Protein AF-0000000079481867 (afdb_homodimer)

InterPro domains:
  IPR019534 Protein of unknown function DUF2452 [PF10504] (3-132)
  IPR019534 Protein of unknown function DUF2452 [PTHR14553] (3-134)

Organism: Varroa destructor (NCBI:txid109461)

Foldseek 3Di:
DPPVVVVVVVVVVVVVVVVVVVVVCVVVVVVVVVVVLVVVLVVLVVVQVVVLVVVVPADEDDDDDAPAKWWWKAAPVRGIYIDSDDPVRCPPVDHRIDTDFMWGQHPVRGTHTPVCVVVVVVVVVVVVVLVVLCVVCVVVVVVPSPPPPPDPPCCCPVVVVVCVRRVPPVPPDDPVPPD/DPPVVVVVVVVVVVVVVVVVVVVVCVVVVVVVVVVVLVVVLVVLVVVQVVVLVVVVPADEDDDDDAPAKWWWKAAPVRGIYIDSDDPVRCPPVDHRIDTDFMWGQHPVRGTHTPVCVVVVVVVVVVVVVLVVLCVVCVVVVVVPSPPPPPDPPCCCPVVVVVCVRRVPPPPPPPPPPDD

pLDDT: mean 80.11, std 25.22, range [22.09, 98.62]

Structure (mmCIF, N/CA/C/O backbone):
data_AF-0000000079481867-model_v1
#
loop_
_entity.id
_entity.type
_entity.pdbx_description
1 polymer 'DUF2452 domain-containing protein'
#
loop_
_atom_site.group_PDB
_atom_site.id
_atom_site.type_symbol
_atom_site.label_atom_id
_atom_site.label_alt_id
_atom_site.label_comp_id
_atom_site.label_asym_id
_atom_site.label_entity_id
_atom_site.label_seq_id
_atom_site.pdbx_PDB_ins_code
_atom_site.Cartn_x
_atom_site.Cartn_y
_atom_site.Cartn_z
_atom_site.occupancy
_atom_site.B_iso_or_equiv
_atom_site.auth_seq_id
_atom_site.auth_comp_id
_atom_site.auth_asym_id
_atom_site.auth_atom_id
_atom_site.pdbx_PDB_model_num
ATOM 1 N N . MET A 1 1 ? 9.484 39.812 29.516 1 62.5 1 MET A N 1
ATOM 2 C CA . MET A 1 1 ? 8.633 38.688 29.953 1 62.5 1 MET A CA 1
ATOM 3 C C . MET A 1 1 ? 9.172 38.062 31.234 1 62.5 1 MET A C 1
ATOM 5 O O . MET A 1 1 ? 10.383 37.906 31.391 1 62.5 1 MET A O 1
ATOM 9 N N . PRO A 1 2 ? 8.297 37.938 32.344 1 73.81 2 PRO A N 1
ATOM 10 C CA . PRO A 1 2 ? 8.797 37.281 33.562 1 73.81 2 PRO A CA 1
ATOM 11 C C . PRO A 1 2 ? 9.414 35.906 33.281 1 73.81 2 PRO A C 1
ATOM 13 O O . PRO A 1 2 ? 9.086 35.281 32.281 1 73.81 2 PRO A O 1
ATOM 16 N N . ARG A 1 3 ? 10.5 35.625 34 1 75.19 3 ARG A N 1
ATOM 17 C CA . ARG A 1 3 ? 11.211 34.375 33.938 1 75.19 3 ARG A CA 1
ATOM 18 C C . ARG A 1 3 ? 10.234 33.188 33.844 1 75.19 3 ARG A C 1
ATOM 20 O O . ARG A 1 3 ? 10.461 32.25 33.094 1 75.19 3 ARG A O 1
ATOM 27 N N . GLU A 1 4 ? 9.188 33.281 34.594 1 76.06 4 GLU A N 1
ATOM 28 C CA . GLU A 1 4 ? 8.188 32.219 34.656 1 76.06 4 GLU A CA 1
ATOM 29 C C . GLU A 1 4 ? 7.523 32.031 33.281 1 76.06 4 GLU A C 1
ATOM 31 O O . GLU A 1 4 ? 7.203 30.906 32.906 1 76.06 4 GLU A O 1
ATOM 36 N N . ASP A 1 5 ? 7.488 33.094 32.562 1 82 5 ASP A N 1
ATOM 37 C CA . ASP A 1 5 ? 6.84 33.031 31.266 1 82 5 ASP A CA 1
ATOM 38 C C . ASP A 1 5 ? 7.723 32.344 30.234 1 82 5 ASP A C 1
ATOM 40 O O . ASP A 1 5 ? 7.234 31.594 29.391 1 82 5 ASP A O 1
ATOM 44 N N . VAL A 1 6 ? 9.07 32.562 30.469 1 83.06 6 VAL A N 1
ATOM 45 C CA . VAL A 1 6 ? 10.016 31.953 29.531 1 83.06 6 VAL A CA 1
ATOM 46 C C . VAL A 1 6 ? 10.016 30.438 29.703 1 83.06 6 VAL A C 1
ATOM 48 O O . VAL A 1 6 ? 10.039 29.703 28.703 1 83.06 6 VAL A O 1
ATOM 51 N N . VAL A 1 7 ? 9.984 30 30.906 1 88.69 7 VAL A N 1
ATOM 52 C CA . VAL A 1 7 ? 9.977 28.578 31.203 1 88.69 7 VAL A CA 1
ATOM 53 C C . VAL A 1 7 ? 8.695 27.953 30.656 1 88.69 7 VAL A C 1
ATOM 55 O O . VAL A 1 7 ? 8.727 26.859 30.062 1 88.69 7 VAL A O 1
ATOM 58 N N . ALA A 1 8 ? 7.605 28.609 30.859 1 89.25 8 ALA A N 1
ATOM 59 C CA . ALA A 1 8 ? 6.32 28.109 30.391 1 89.25 8 ALA A CA 1
ATOM 60 C C . ALA A 1 8 ? 6.301 27.984 28.859 1 89.25 8 ALA A C 1
ATOM 62 O O . ALA A 1 8 ? 5.785 27.016 28.328 1 89.25 8 ALA A O 1
ATOM 63 N N . LEU A 1 9 ? 6.852 28.969 28.203 1 90.25 9 LEU A N 1
ATOM 64 C CA . LEU A 1 9 ? 6.906 28.938 26.75 1 90.25 9 LEU A CA 1
ATOM 65 C C . LEU A 1 9 ? 7.824 27.828 26.25 1 90.25 9 LEU A C 1
ATOM 67 O O . LEU A 1 9 ? 7.508 27.141 25.281 1 90.25 9 LEU A O 1
ATOM 71 N N . ALA A 1 10 ? 8.938 27.656 26.969 1 91.5 10 ALA A N 1
ATOM 72 C CA . ALA A 1 10 ? 9.859 26.578 26.625 1 91.5 10 ALA A CA 1
ATOM 73 C C . ALA A 1 10 ? 9.195 25.219 26.797 1 91.5 10 ALA A C 1
ATOM 75 O O . ALA A 1 10 ? 9.391 24.312 25.984 1 91.5 10 ALA A O 1
ATOM 76 N N . GLN A 1 11 ? 8.445 25.016 27.844 1 93.19 11 GLN A N 1
ATOM 77 C CA . GLN A 1 11 ? 7.73 23.766 28.078 1 93.19 11 GLN A CA 1
ATOM 78 C C . GLN A 1 11 ? 6.68 23.516 27 1 93.19 11 GLN A C 1
ATOM 80 O O . GLN A 1 11 ? 6.516 22.375 26.547 1 93.19 11 GLN A O 1
ATOM 85 N N . GLN A 1 12 ? 5.984 24.547 26.609 1 93.75 12 GLN A N 1
ATOM 86 C CA . GLN A 1 12 ? 4.992 24.406 25.547 1 93.75 12 GLN A CA 1
ATOM 87 C C . GLN A 1 12 ? 5.641 23.969 24.25 1 93.75 12 GLN A C 1
ATOM 89 O O . GLN A 1 12 ? 5.102 23.109 23.531 1 93.75 12 GLN A O 1
ATOM 94 N N . LEU A 1 13 ? 6.73 24.578 23.984 1 94.19 13 LEU A N 1
ATOM 95 C CA . LEU A 1 13 ? 7.457 24.203 22.781 1 94.19 13 LEU A CA 1
ATOM 96 C C . LEU A 1 13 ? 7.875 22.734 22.812 1 94.19 13 LEU A C 1
ATOM 98 O O . LEU A 1 13 ? 7.75 22.031 21.812 1 94.19 13 LEU A O 1
ATOM 102 N N . HIS A 1 14 ? 8.398 22.344 23.953 1 95.06 14 HIS A N 1
ATOM 103 C CA . HIS A 1 14 ? 8.828 20.969 24.109 1 95.06 14 HIS A CA 1
ATOM 104 C C . HIS A 1 14 ? 7.652 20 23.922 1 95.06 14 HIS A C 1
ATOM 106 O O . HIS A 1 14 ? 7.781 19 23.234 1 95.06 14 HIS A O 1
ATOM 112 N N . GLU A 1 15 ? 6.578 20.297 24.516 1 96.38 15 GLU A N 1
ATOM 113 C CA . GLU A 1 15 ? 5.379 19.469 24.391 1 96.38 15 GLU A CA 1
ATOM 114 C C . GLU A 1 15 ? 4.891 19.438 22.953 1 96.38 15 GLU A C 1
ATOM 116 O O . GLU A 1 15 ? 4.527 18.375 22.438 1 96.38 15 GLU A O 1
ATOM 121 N N . ALA A 1 16 ? 4.938 20.562 22.328 1 97.25 16 ALA A N 1
ATOM 122 C CA . ALA A 1 16 ? 4.512 20.656 20.938 1 97.25 16 ALA A CA 1
ATOM 123 C C . ALA A 1 16 ? 5.391 19.766 20.047 1 97.25 16 ALA A C 1
ATOM 125 O O . ALA A 1 16 ? 4.883 19.047 19.188 1 97.25 16 ALA A O 1
ATOM 126 N N . ASN A 1 17 ? 6.672 19.797 20.328 1 96 17 ASN A N 1
ATOM 127 C CA . ASN A 1 17 ? 7.598 18.969 19.547 1 96 17 ASN A CA 1
ATOM 128 C C . ASN A 1 17 ? 7.328 17.484 19.75 1 96 17 ASN A C 1
ATOM 130 O O . ASN A 1 17 ? 7.398 16.703 18.797 1 96 17 ASN A O 1
ATOM 134 N N . ASN A 1 18 ? 7.039 17.125 20.938 1 97.75 18 ASN A N 1
ATOM 135 C CA . ASN A 1 18 ? 6.691 15.734 21.219 1 97.75 18 ASN A CA 1
ATOM 136 C C . ASN A 1 18 ? 5.43 15.312 20.469 1 97.75 18 ASN A C 1
ATOM 138 O O . ASN A 1 18 ? 5.371 14.219 19.906 1 97.75 18 ASN A O 1
ATOM 142 N N . PHE A 1 19 ? 4.445 16.172 20.469 1 97.94 19 PHE A N 1
ATOM 143 C CA . PHE A 1 19 ? 3.203 15.883 19.75 1 97.94 19 PHE A CA 1
ATOM 144 C C . PHE A 1 19 ? 3.461 15.734 18.25 1 97.94 19 PHE A C 1
ATOM 146 O O . PHE A 1 19 ? 2.951 14.805 17.625 1 97.94 19 PHE A O 1
ATOM 153 N N . VAL A 1 20 ? 4.277 16.641 17.688 1 97.94 20 VAL A N 1
ATOM 154 C CA . VAL A 1 20 ? 4.559 16.609 16.25 1 97.94 20 VAL A CA 1
ATOM 155 C C . VAL A 1 20 ? 5.25 15.305 15.898 1 97.94 20 VAL A C 1
ATOM 157 O O . VAL A 1 20 ? 4.883 14.648 14.914 1 97.94 20 VAL A O 1
ATOM 160 N N . GLN A 1 21 ? 6.18 14.867 16.672 1 97.44 21 GLN A N 1
ATOM 161 C CA . GLN A 1 21 ? 6.902 13.625 16.422 1 97.44 21 GLN A CA 1
ATOM 162 C C . GLN A 1 21 ? 5.977 12.422 16.562 1 97.44 21 GLN A C 1
ATOM 164 O O . GLN A 1 21 ? 6 11.516 15.711 1 97.44 21 GLN A O 1
ATOM 169 N N . ALA A 1 22 ? 5.25 12.438 17.609 1 97.88 22 ALA A N 1
ATOM 170 C CA . ALA A 1 22 ? 4.316 11.336 17.828 1 97.88 22 ALA A CA 1
ATOM 171 C C . ALA A 1 22 ? 3.301 11.234 16.703 1 97.88 22 ALA A C 1
ATOM 173 O O . ALA A 1 22 ? 2.99 10.141 16.234 1 97.88 22 ALA A O 1
ATOM 174 N N . ASN A 1 23 ? 2.797 12.359 16.281 1 97.06 23 ASN A N 1
ATOM 175 C CA . ASN A 1 23 ? 1.854 12.398 15.172 1 97.06 23 ASN A CA 1
ATOM 176 C C . ASN A 1 23 ? 2.445 11.773 13.914 1 97.06 23 ASN A C 1
ATOM 178 O O . ASN A 1 23 ? 1.797 10.961 13.258 1 97.06 23 ASN A O 1
ATOM 182 N N . ALA A 1 24 ? 3.66 12.195 13.594 1 97.88 24 ALA A N 1
ATOM 183 C CA . ALA A 1 24 ? 4.328 11.672 12.406 1 97.88 24 ALA A CA 1
ATOM 184 C C . ALA A 1 24 ? 4.516 10.164 12.508 1 97.88 24 ALA A C 1
ATOM 186 O O . ALA A 1 24 ? 4.227 9.43 11.555 1 97.88 24 ALA A O 1
ATOM 187 N N . CYS A 1 25 ? 4.926 9.672 13.656 1 98 25 CYS A N 1
ATOM 188 C CA . CYS A 1 25 ? 5.156 8.242 13.859 1 98 25 CYS A CA 1
ATOM 189 C C . CYS A 1 25 ? 3.857 7.457 13.719 1 98 25 CYS A C 1
ATOM 191 O O . CYS A 1 25 ? 3.836 6.395 13.102 1 98 25 CYS A O 1
ATOM 193 N N . ASN A 1 26 ? 2.822 7.996 14.289 1 97.31 26 ASN A N 1
ATOM 194 C CA . ASN A 1 26 ? 1.529 7.32 14.266 1 97.31 26 ASN A CA 1
ATOM 195 C C . ASN A 1 26 ? 0.97 7.223 12.852 1 97.31 26 ASN A C 1
ATOM 197 O O . ASN A 1 26 ? 0.333 6.227 12.5 1 97.31 26 ASN A O 1
ATOM 201 N N . LYS A 1 27 ? 1.201 8.211 12.055 1 97.06 27 LYS A N 1
ATOM 202 C CA . LYS A 1 27 ? 0.716 8.219 10.68 1 97.06 27 LYS A CA 1
ATOM 203 C C . LYS A 1 27 ? 1.606 7.367 9.773 1 97.06 27 LYS A C 1
ATOM 205 O O . LYS A 1 27 ? 1.118 6.711 8.852 1 97.06 27 LYS A O 1
ATOM 210 N N . LEU A 1 28 ? 2.932 7.367 10.086 1 97.75 28 LEU A N 1
ATOM 211 C CA . LEU A 1 28 ? 3.891 6.676 9.227 1 97.75 28 LEU A CA 1
ATOM 212 C C . LEU A 1 28 ? 3.855 5.172 9.469 1 97.75 28 LEU A C 1
ATOM 214 O O . LEU A 1 28 ? 4.066 4.383 8.547 1 97.75 28 LEU A O 1
ATOM 218 N N . LYS A 1 29 ? 3.564 4.738 10.688 1 98 29 LYS A N 1
ATOM 219 C CA . LYS A 1 29 ? 3.662 3.326 11.055 1 98 29 LYS A CA 1
ATOM 220 C C . LYS A 1 29 ? 2.742 2.469 10.195 1 98 29 LYS A C 1
ATOM 222 O O . LYS A 1 29 ? 3.186 1.494 9.586 1 98 29 LYS A O 1
ATOM 227 N N . PRO A 1 30 ? 1.415 2.777 10.109 1 97.62 30 PRO A N 1
ATOM 228 C CA . PRO A 1 30 ? 0.548 1.966 9.25 1 97.62 30 PRO A CA 1
ATOM 229 C C . PRO A 1 30 ? 0.976 1.994 7.781 1 97.62 30 PRO A C 1
ATOM 231 O O . PRO A 1 30 ? 0.836 0.993 7.074 1 97.62 30 PRO A O 1
ATOM 234 N N . ILE A 1 31 ? 1.53 3.078 7.293 1 97 31 ILE A N 1
ATOM 235 C CA . ILE A 1 31 ? 1.975 3.205 5.91 1 97 31 ILE A CA 1
ATOM 236 C C . ILE A 1 31 ? 3.156 2.27 5.66 1 97 31 ILE A C 1
ATOM 238 O O 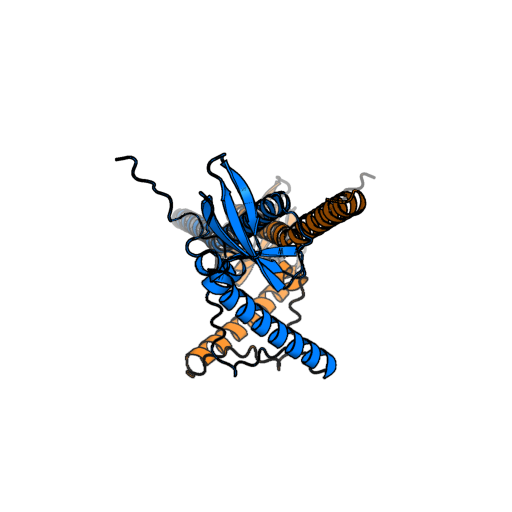. ILE A 1 31 ? 3.18 1.542 4.664 1 97 31 ILE A O 1
ATOM 242 N N . VAL A 1 32 ? 4.086 2.279 6.645 1 96.81 32 VAL A N 1
ATOM 243 C CA . VAL A 1 32 ? 5.281 1.445 6.523 1 96.81 32 VAL A CA 1
ATOM 244 C C . VAL A 1 32 ? 4.883 -0.029 6.559 1 96.81 32 VAL A C 1
ATOM 246 O O . VAL A 1 32 ? 5.402 -0.835 5.785 1 96.81 32 VAL A O 1
ATOM 249 N N . ASP A 1 33 ? 3.982 -0.361 7.426 1 97.19 33 ASP A N 1
ATOM 250 C CA . ASP A 1 33 ? 3.514 -1.74 7.512 1 97.19 33 ASP A CA 1
ATOM 251 C C . ASP A 1 33 ? 2.824 -2.172 6.219 1 97.19 33 ASP A C 1
ATOM 253 O O . ASP A 1 33 ? 3.02 -3.295 5.75 1 97.19 33 ASP A O 1
ATOM 257 N N . GLN A 1 34 ? 2.08 -1.274 5.668 1 96.31 34 GLN A N 1
ATOM 258 C CA . GLN A 1 34 ? 1.409 -1.569 4.406 1 96.31 34 GLN A CA 1
ATOM 259 C C . GLN A 1 34 ? 2.42 -1.762 3.277 1 96.31 34 GLN A C 1
ATOM 261 O O . GLN A 1 34 ? 2.256 -2.646 2.436 1 96.31 34 GLN A O 1
ATOM 266 N N . MET A 1 35 ? 3.451 -0.969 3.252 1 96.94 35 MET A N 1
ATOM 267 C CA . MET A 1 35 ? 4.477 -1.09 2.219 1 96.94 35 MET A CA 1
ATOM 268 C C . MET A 1 35 ? 5.188 -2.438 2.312 1 96.94 35 MET A C 1
ATOM 270 O O . MET A 1 35 ? 5.48 -3.062 1.291 1 96.94 35 MET A O 1
ATOM 274 N N . LYS A 1 36 ? 5.438 -2.826 3.541 1 96.62 36 LYS A N 1
ATOM 275 C CA . LYS A 1 36 ? 6.062 -4.129 3.756 1 96.62 36 LYS A CA 1
ATOM 276 C C . LYS A 1 36 ? 5.176 -5.254 3.236 1 96.62 36 LYS A C 1
ATOM 278 O O . LYS A 1 36 ? 5.664 -6.195 2.609 1 96.62 36 LYS A O 1
ATOM 283 N N . PHE A 1 37 ? 3.92 -5.156 3.502 1 97.44 37 PHE A N 1
ATOM 284 C CA . PHE A 1 37 ? 2.967 -6.152 3.031 1 97.44 37 PHE A CA 1
ATOM 285 C C . PHE A 1 37 ? 2.934 -6.191 1.508 1 97.44 37 PHE A C 1
ATOM 287 O O . PHE A 1 37 ? 2.984 -7.27 0.909 1 97.44 37 PHE A O 1
ATOM 294 N N . LEU A 1 38 ? 2.92 -5.027 0.914 1 96.94 38 LEU A N 1
ATOM 295 C CA . LEU A 1 38 ? 2.912 -4.941 -0.542 1 96.94 38 LEU A CA 1
ATOM 296 C C . LEU A 1 38 ? 4.195 -5.523 -1.129 1 96.94 38 LEU A C 1
ATOM 298 O O . LEU A 1 38 ? 4.16 -6.195 -2.162 1 96.94 38 LEU A O 1
ATOM 302 N N . ARG A 1 39 ? 5.293 -5.273 -0.525 1 96.38 39 ARG A N 1
ATOM 303 C CA . ARG A 1 39 ? 6.566 -5.828 -0.966 1 96.38 39 ARG A CA 1
ATOM 304 C C . ARG A 1 39 ? 6.543 -7.352 -0.932 1 96.38 39 ARG A C 1
ATOM 306 O O . ARG A 1 39 ? 7.004 -8.008 -1.869 1 96.38 39 ARG A O 1
ATOM 313 N N . GLN A 1 40 ? 6.004 -7.859 0.179 1 97.69 40 GLN A N 1
ATOM 314 C CA . GLN A 1 40 ? 5.902 -9.312 0.294 1 97.69 40 GLN A CA 1
ATOM 315 C C . GLN A 1 40 ? 4.988 -9.883 -0.786 1 97.69 40 GLN A C 1
ATOM 317 O O . GLN A 1 40 ? 5.262 -10.953 -1.332 1 97.69 40 GLN A O 1
ATOM 322 N N . GLN A 1 41 ? 3.951 -9.18 -1.059 1 96.44 41 GLN A N 1
ATOM 323 C CA . GLN A 1 41 ? 3.061 -9.586 -2.139 1 96.44 41 GLN A CA 1
ATOM 324 C C . GLN A 1 41 ? 3.795 -9.617 -3.477 1 96.44 41 GLN A C 1
ATOM 326 O O . GLN A 1 41 ? 3.645 -10.562 -4.254 1 96.44 41 GLN A O 1
ATOM 331 N N . ALA A 1 42 ? 4.582 -8.641 -3.785 1 97.31 42 ALA A N 1
ATOM 332 C CA . ALA A 1 42 ? 5.336 -8.555 -5.035 1 97.31 42 ALA A CA 1
ATOM 333 C C . ALA A 1 42 ? 6.332 -9.711 -5.152 1 97.31 42 ALA A C 1
ATOM 335 O O . ALA A 1 42 ? 6.449 -10.328 -6.215 1 97.31 42 ALA A O 1
ATOM 336 N N . ILE A 1 43 ? 6.984 -9.969 -4.039 1 97.5 43 ILE A N 1
ATOM 337 C CA . ILE A 1 43 ? 7.961 -11.055 -4.012 1 97.5 43 ILE A CA 1
ATOM 338 C C . ILE A 1 43 ? 7.27 -12.383 -4.309 1 97.5 43 ILE A C 1
ATOM 340 O O . ILE A 1 43 ? 7.766 -13.18 -5.109 1 97.5 43 ILE A O 1
ATOM 344 N N . SER A 1 44 ? 6.141 -12.562 -3.729 1 97.5 44 SER A N 1
ATOM 345 C CA . SER A 1 44 ? 5.383 -13.797 -3.938 1 97.5 44 SER A CA 1
ATOM 346 C C . SER A 1 44 ? 4.973 -13.953 -5.398 1 97.5 44 SER A C 1
ATOM 348 O O . SER A 1 44 ? 5.02 -15.055 -5.949 1 97.5 44 SER A O 1
ATOM 350 N N . VAL A 1 45 ? 4.547 -12.891 -6.047 1 97.62 45 VAL A N 1
ATOM 351 C CA . VAL A 1 45 ? 4.168 -12.898 -7.457 1 97.62 45 VAL A CA 1
ATOM 352 C C . VAL A 1 45 ? 5.363 -13.32 -8.312 1 97.62 45 VAL A C 1
ATOM 354 O O . VAL A 1 45 ? 5.23 -14.172 -9.195 1 97.62 45 VAL A O 1
ATOM 357 N N . LEU A 1 46 ? 6.484 -12.781 -8.008 1 97.5 46 LEU A N 1
ATOM 358 C CA . LEU A 1 46 ? 7.691 -13.078 -8.773 1 97.5 46 LEU A CA 1
ATOM 359 C C . LEU A 1 46 ? 8.125 -14.523 -8.57 1 97.5 46 LEU A C 1
ATOM 361 O O . LEU A 1 46 ? 8.516 -15.195 -9.523 1 97.5 46 LEU A O 1
ATOM 365 N N . GLU A 1 47 ? 8.031 -14.969 -7.309 1 97.44 47 GLU A N 1
ATOM 366 C CA . GLU A 1 47 ? 8.398 -16.359 -7.004 1 97.44 47 GLU A CA 1
ATOM 367 C C . GLU A 1 47 ? 7.473 -17.344 -7.715 1 97.44 47 GLU A C 1
ATOM 369 O O . GLU A 1 47 ? 7.934 -18.344 -8.258 1 97.44 47 GLU A O 1
ATOM 374 N N . SER A 1 48 ? 6.203 -17.047 -7.699 1 96.75 48 SER A N 1
ATOM 375 C CA . SER A 1 48 ? 5.238 -17.891 -8.391 1 96.75 48 SER A CA 1
ATOM 376 C C . SER A 1 48 ? 5.496 -17.922 -9.891 1 96.75 48 SER A C 1
ATOM 378 O O . SER A 1 48 ? 5.426 -18.969 -10.523 1 96.75 48 SER A O 1
ATOM 380 N N . ALA A 1 49 ? 5.789 -16.828 -10.461 1 97.88 49 ALA A N 1
ATOM 381 C CA . ALA A 1 49 ? 6.082 -16.75 -11.891 1 97.88 49 ALA A CA 1
ATOM 382 C C . ALA A 1 49 ? 7.328 -17.547 -12.242 1 97.88 49 ALA A C 1
ATOM 384 O O . ALA A 1 49 ? 7.355 -18.234 -13.266 1 97.88 49 ALA A O 1
ATOM 385 N N . GLN A 1 50 ? 8.336 -17.484 -11.406 1 98.12 50 GLN A N 1
ATOM 386 C CA . GLN A 1 50 ? 9.562 -18.25 -11.617 1 98.12 50 GLN A CA 1
ATOM 387 C C . GLN A 1 50 ? 9.297 -19.75 -11.57 1 98.12 50 GLN A C 1
ATOM 389 O O . GLN A 1 50 ? 9.781 -20.5 -12.414 1 98.12 50 GLN A O 1
ATOM 394 N N . ARG A 1 51 ? 8.531 -20.109 -10.609 1 97.25 51 ARG A N 1
ATOM 395 C CA . ARG A 1 51 ? 8.164 -21.516 -10.492 1 97.25 51 ARG A CA 1
ATOM 396 C C . ARG A 1 51 ? 7.395 -21.984 -11.719 1 97.25 51 ARG A C 1
ATOM 398 O O . ARG A 1 51 ? 7.688 -23.047 -12.273 1 97.25 51 ARG A O 1
ATOM 405 N N . ASP A 1 52 ? 6.438 -21.219 -12.125 1 98.31 52 ASP A N 1
ATOM 406 C CA . ASP A 1 52 ? 5.629 -21.562 -13.297 1 98.31 52 ASP A CA 1
ATOM 407 C C . ASP A 1 52 ? 6.5 -21.703 -14.539 1 98.31 52 ASP A C 1
ATOM 409 O O . ASP A 1 52 ? 6.32 -22.625 -15.328 1 98.31 52 ASP A O 1
ATOM 413 N N . GLN A 1 53 ? 7.438 -20.781 -14.711 1 97.75 53 GLN A N 1
ATOM 414 C CA . GLN A 1 53 ? 8.352 -20.844 -15.852 1 97.75 53 GLN A CA 1
ATOM 415 C C . GLN A 1 53 ? 9.172 -22.125 -15.828 1 97.75 53 GLN A C 1
ATOM 417 O O . GLN A 1 53 ? 9.305 -22.812 -16.844 1 97.75 53 GLN A O 1
ATOM 422 N N . LYS A 1 54 ? 9.688 -22.469 -14.703 1 97.44 54 LYS A N 1
ATOM 423 C CA . LYS A 1 54 ? 10.5 -23.672 -14.555 1 97.44 54 LYS A CA 1
ATOM 424 C C . LYS A 1 54 ? 9.688 -24.922 -14.859 1 97.44 54 LYS A C 1
ATOM 426 O O . LYS A 1 54 ? 10.164 -25.828 -15.547 1 97.44 54 LYS A O 1
ATOM 431 N N . LEU A 1 55 ? 8.469 -24.953 -14.414 1 97.88 55 LEU A N 1
ATOM 432 C CA . LEU A 1 55 ? 7.605 -26.109 -14.648 1 97.88 55 LEU A CA 1
ATOM 433 C C . LEU A 1 55 ? 7.281 -26.25 -16.125 1 97.88 55 LEU A C 1
ATOM 435 O O . LEU A 1 55 ? 7.219 -27.375 -16.656 1 97.88 55 LEU A O 1
ATOM 439 N N . HIS A 1 56 ? 7.086 -25.156 -16.828 1 97.38 56 HIS A N 1
ATOM 440 C CA . HIS A 1 56 ? 6.809 -25.219 -18.266 1 97.38 56 HIS A CA 1
ATOM 441 C C . HIS A 1 56 ? 8.031 -25.703 -19.047 1 97.38 56 HIS A C 1
ATOM 443 O O . HIS A 1 56 ? 7.895 -26.281 -20.125 1 97.38 56 HIS A O 1
ATOM 449 N N . GLU A 1 57 ? 9.172 -25.5 -18.5 1 95.69 57 GLU A N 1
ATOM 450 C CA . GLU A 1 57 ? 10.406 -25.859 -19.188 1 95.69 57 GLU A CA 1
ATOM 451 C C . GLU A 1 57 ? 10.75 -27.344 -18.984 1 95.69 57 GLU A C 1
ATOM 453 O O . GLU A 1 57 ? 11.602 -27.891 -19.688 1 95.69 57 GLU A O 1
ATOM 458 N N . VAL A 1 58 ? 10.117 -27.906 -17.984 1 96.38 58 VAL A N 1
ATOM 459 C CA . VAL A 1 58 ? 10.336 -29.328 -17.734 1 96.38 58 VAL A CA 1
ATOM 460 C C . VAL A 1 58 ? 9.938 -30.141 -18.969 1 96.38 58 VAL A C 1
ATOM 462 O O . VAL A 1 58 ? 8.938 -29.828 -19.625 1 96.38 58 VAL A O 1
ATOM 465 N N . GLN A 1 59 ? 10.695 -31.172 -19.281 1 91.31 59 GLN A N 1
ATOM 466 C CA . GLN A 1 59 ? 10.461 -32.031 -20.453 1 91.31 59 GLN A CA 1
ATOM 467 C C . GLN A 1 59 ? 9.086 -32.688 -20.391 1 91.31 59 GLN A C 1
ATOM 469 O O . GLN A 1 59 ? 8.656 -33.125 -19.328 1 91.31 59 GLN A O 1
ATOM 474 N N . CYS A 1 60 ? 8.414 -32.594 -21.516 1 90.19 60 CYS A N 1
ATOM 475 C CA . CYS A 1 60 ? 7.109 -33.219 -21.656 1 90.19 60 CYS A CA 1
ATOM 476 C C . CYS A 1 60 ? 6.898 -33.75 -23.078 1 90.19 60 CYS A C 1
ATOM 478 O O . CYS A 1 60 ? 7.25 -33.062 -24.047 1 90.19 60 CYS A O 1
ATOM 480 N N . SER A 1 61 ? 6.336 -34.875 -23.25 1 88.5 61 SER A N 1
ATOM 481 C CA . SER A 1 61 ? 6.176 -35.531 -24.547 1 88.5 61 SER A CA 1
ATOM 482 C C . SER A 1 61 ? 4.773 -35.312 -25.109 1 88.5 61 SER A C 1
ATOM 484 O O . SER A 1 61 ? 4.414 -35.875 -26.141 1 88.5 61 SER A O 1
ATOM 486 N N . PHE A 1 62 ? 3.953 -34.594 -24.469 1 91.25 62 PHE A N 1
ATOM 487 C CA . PHE A 1 62 ? 2.59 -34.312 -24.922 1 91.25 62 PHE A CA 1
ATOM 488 C C . PHE A 1 62 ? 2.238 -32.844 -24.719 1 91.25 62 PHE A C 1
ATOM 490 O O . PHE A 1 62 ? 2.943 -32.125 -24.016 1 91.25 62 PHE A O 1
ATOM 497 N N . ARG A 1 63 ? 1.22 -32.469 -25.391 1 92.06 63 ARG A N 1
ATOM 498 C CA . ARG A 1 63 ? 0.693 -31.125 -25.172 1 92.06 63 ARG A CA 1
ATOM 499 C C . ARG A 1 63 ? -0.143 -31.062 -23.906 1 92.06 63 ARG A C 1
ATOM 501 O O . ARG A 1 63 ? -1.032 -31.891 -23.688 1 92.06 63 ARG A O 1
ATOM 508 N N . LYS A 1 64 ? 0.155 -30.156 -23.141 1 94.62 64 LYS A N 1
ATOM 509 C CA . LYS A 1 64 ? -0.579 -29.969 -21.891 1 94.62 64 LYS A CA 1
ATOM 510 C C . LYS A 1 64 ? -1.861 -29.172 -22.125 1 94.62 64 LYS A C 1
ATOM 512 O O . LYS A 1 64 ? -1.909 -28.297 -23 1 94.62 64 LYS A O 1
ATOM 517 N N . ALA A 1 65 ? -2.854 -29.484 -21.375 1 96 65 ALA A N 1
ATOM 518 C CA . ALA A 1 65 ? -4.137 -28.797 -21.484 1 96 65 ALA A CA 1
ATOM 519 C C . ALA A 1 65 ? -4.566 -28.219 -20.156 1 96 65 ALA A C 1
ATOM 521 O O . ALA A 1 65 ? -4.449 -28.859 -19.109 1 96 65 ALA A O 1
ATOM 522 N N . PRO A 1 66 ? -5.043 -26.984 -20.188 1 97.25 66 PRO A N 1
ATOM 523 C CA . PRO A 1 66 ? -5.543 -26.391 -18.953 1 97.25 66 PRO A CA 1
ATOM 524 C C . PRO A 1 66 ? -6.613 -27.234 -18.281 1 97.25 66 PRO A C 1
ATOM 526 O O . PRO A 1 66 ? -7.438 -27.859 -18.953 1 97.25 66 PRO A O 1
ATOM 529 N N . GLY A 1 67 ? -6.609 -27.266 -16.969 1 97.5 67 GLY A N 1
ATOM 530 C CA . GLY A 1 67 ? -7.613 -28 -16.203 1 97.5 67 GLY A CA 1
ATOM 531 C C . GLY A 1 67 ? -7.16 -29.375 -15.797 1 97.5 67 GLY A C 1
ATOM 532 O O . GLY A 1 67 ? -7.777 -30.016 -14.938 1 97.5 67 GLY A O 1
ATOM 533 N N . GLN A 1 68 ? -6.125 -29.828 -16.406 1 97.56 68 GLN A N 1
ATOM 534 C CA . GLN A 1 68 ? -5.641 -31.172 -16.109 1 97.56 68 GLN A CA 1
ATOM 535 C C . GLN A 1 68 ? -4.512 -31.141 -15.086 1 97.56 68 GLN A C 1
ATOM 537 O O . GLN A 1 68 ? -3.764 -30.172 -15.008 1 9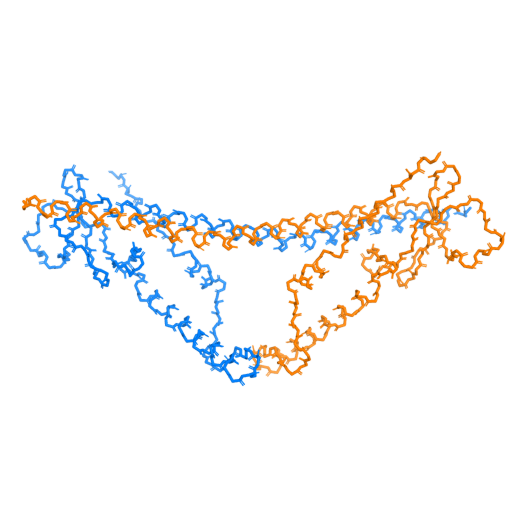7.56 68 GLN A O 1
ATOM 542 N N . ILE A 1 69 ? -4.445 -32.219 -14.352 1 98.44 69 ILE A N 1
ATOM 543 C CA . ILE A 1 69 ? -3.385 -32.375 -13.359 1 98.44 69 ILE A CA 1
ATOM 544 C C . ILE A 1 69 ? -2.242 -33.219 -13.945 1 98.44 69 ILE A C 1
ATOM 546 O O . ILE A 1 69 ? -2.471 -34.281 -14.523 1 98.44 69 ILE A O 1
ATOM 550 N N . TYR A 1 70 ? -1.103 -32.688 -13.859 1 98.12 70 TYR A N 1
ATOM 551 C CA . TYR A 1 70 ? 0.103 -33.375 -14.32 1 98.12 70 TYR A CA 1
ATOM 552 C C . TYR A 1 70 ? 1.035 -33.688 -13.148 1 98.12 70 TYR A C 1
ATOM 554 O O . TYR A 1 70 ? 1.052 -32.938 -12.156 1 98.12 70 TYR A O 1
ATOM 562 N N . HIS A 1 71 ? 1.775 -34.719 -13.32 1 98 71 HIS A N 1
ATOM 563 C CA . HIS A 1 71 ? 2.617 -35.188 -12.234 1 98 71 HIS A CA 1
ATOM 564 C C . HIS A 1 71 ? 4.098 -35.094 -12.594 1 98 71 HIS A C 1
ATOM 566 O O . HIS A 1 71 ? 4.531 -35.625 -13.617 1 98 71 HIS A O 1
ATOM 572 N N . LEU A 1 72 ? 4.77 -34.438 -11.734 1 98.12 72 LEU A N 1
ATOM 573 C CA . LEU A 1 72 ? 6.195 -34.188 -11.945 1 98.12 72 LEU A CA 1
ATOM 574 C C . LEU A 1 72 ? 7.02 -35.312 -11.297 1 98.12 72 LEU A C 1
ATOM 576 O O . LEU A 1 72 ? 6.867 -35.594 -10.102 1 98.12 72 LEU A O 1
ATOM 580 N N . TYR A 1 73 ? 7.848 -35.938 -12.141 1 97.19 73 TYR A N 1
ATOM 581 C CA . TYR A 1 73 ? 8.734 -37 -11.656 1 97.19 73 TYR A CA 1
ATOM 582 C C . TYR A 1 73 ? 10.195 -36.625 -11.914 1 97.19 73 TYR A C 1
ATOM 584 O O . TYR A 1 73 ? 10.492 -35.844 -12.797 1 97.19 73 TYR A O 1
ATOM 592 N N . GLU A 1 74 ? 11.016 -37.188 -11.094 1 97.5 74 GLU A N 1
ATOM 593 C CA . GLU A 1 74 ? 12.461 -37.125 -11.281 1 97.5 74 GLU A CA 1
ATOM 594 C C . GLU A 1 74 ? 13.078 -38.5 -11.445 1 97.5 74 GLU A C 1
ATOM 596 O O . GLU A 1 74 ? 12.93 -39.375 -10.578 1 97.5 74 GLU A O 1
ATOM 601 N N . LYS A 1 75 ? 13.719 -38.656 -12.555 1 95 75 LYS A N 1
ATOM 602 C CA . LYS A 1 75 ? 14.398 -39.906 -12.82 1 95 75 LYS A CA 1
ATOM 603 C C . LYS A 1 75 ? 15.68 -40.031 -12 1 95 75 LYS A C 1
ATOM 605 O O . LYS A 1 75 ? 16.141 -39.062 -11.398 1 95 75 LYS A O 1
ATOM 610 N N . SER A 1 76 ? 16.188 -41.312 -12.008 1 94.06 76 SER A N 1
ATOM 611 C CA . SER A 1 76 ? 17.422 -41.531 -11.273 1 94.06 76 SER A CA 1
ATOM 612 C C . SER A 1 76 ? 18.562 -40.719 -11.844 1 94.06 76 SER A C 1
ATOM 614 O O . SER A 1 76 ? 19.531 -40.375 -11.141 1 94.06 76 SER A O 1
ATOM 616 N N . THR A 1 77 ? 18.438 -40.25 -13.109 1 93.75 77 THR A N 1
ATOM 617 C CA . THR A 1 77 ? 19.438 -39.406 -13.781 1 93.75 77 THR A CA 1
ATOM 618 C C . THR A 1 77 ? 19.375 -37.969 -13.281 1 93.75 77 THR A C 1
ATOM 620 O O . THR A 1 77 ? 20.281 -37.188 -13.531 1 93.75 77 THR A O 1
ATOM 623 N N . GLY A 1 78 ? 18.328 -37.625 -12.617 1 94.69 78 GLY A N 1
ATOM 624 C CA . GLY A 1 78 ? 18.141 -36.281 -12.156 1 94.69 78 GLY A CA 1
ATOM 625 C C . GLY A 1 78 ? 17.25 -35.438 -13.062 1 94.69 78 GLY A C 1
ATOM 626 O O . GLY A 1 78 ? 16.859 -34.344 -12.719 1 94.69 78 GLY A O 1
ATOM 627 N N . LYS A 1 79 ? 16.953 -36 -14.18 1 95.38 79 LYS A N 1
ATOM 628 C CA . LYS A 1 79 ? 16.109 -35.312 -15.133 1 95.38 79 LYS A CA 1
ATOM 629 C C . LYS A 1 79 ? 14.641 -35.375 -14.719 1 95.38 79 LYS A C 1
ATOM 631 O O . LYS A 1 79 ? 14.164 -36.406 -14.258 1 95.38 79 LYS A O 1
ATOM 636 N N . GLN A 1 80 ? 13.992 -34.25 -14.875 1 97.44 80 GLN A N 1
ATOM 637 C CA . GLN A 1 80 ? 12.578 -34.188 -14.516 1 97.44 80 GLN A CA 1
ATOM 638 C C . GLN A 1 80 ? 11.695 -34.25 -15.758 1 97.44 80 GLN A C 1
ATOM 640 O O . GLN A 1 80 ? 12.117 -33.875 -16.844 1 97.44 80 GLN A O 1
ATOM 645 N N . TYR A 1 81 ? 10.555 -34.781 -15.562 1 96.12 81 TYR A N 1
ATOM 646 C CA . TYR A 1 81 ? 9.586 -34.844 -16.641 1 96.12 81 TYR A CA 1
ATOM 647 C C . TYR A 1 81 ? 8.164 -34.875 -16.109 1 96.12 81 TYR A C 1
ATOM 649 O O . TYR A 1 81 ? 7.93 -35.25 -14.961 1 96.12 81 TYR A O 1
ATOM 657 N N . PHE A 1 82 ? 7.242 -34.469 -16.953 1 96.69 82 PHE A N 1
ATOM 658 C CA . PHE A 1 82 ? 5.832 -34.5 -16.578 1 96.69 82 PHE A CA 1
ATOM 659 C C . PHE A 1 82 ? 5.164 -35.75 -17.125 1 96.69 82 PHE A C 1
ATOM 661 O O . PHE A 1 82 ? 5.398 -36.125 -18.281 1 96.69 82 PHE A O 1
ATOM 668 N N . SER A 1 83 ? 4.285 -36.344 -16.281 1 95.38 83 SER A N 1
ATOM 669 C CA . SER A 1 83 ? 3.482 -37.5 -16.688 1 95.38 83 SER A CA 1
ATOM 670 C C . SER A 1 83 ? 2 -37.25 -16.406 1 95.38 83 SER A C 1
ATOM 672 O O . SER A 1 83 ? 1.643 -36.469 -15.523 1 95.38 83 SER A O 1
ATOM 674 N N . MET A 1 84 ? 1.197 -37.875 -17.172 1 95 84 MET A N 1
ATOM 675 C CA . MET A 1 84 ? -0.24 -37.875 -16.922 1 95 84 MET A CA 1
ATOM 676 C C . MET A 1 84 ? -0.598 -38.875 -15.812 1 95 84 MET A C 1
ATOM 678 O O . MET A 1 84 ? -1.675 -38.781 -15.219 1 95 84 MET A O 1
ATOM 682 N N . LEU A 1 85 ? 0.316 -39.812 -15.602 1 95.06 85 LEU A N 1
ATOM 683 C CA . LEU A 1 85 ? 0.038 -40.875 -14.648 1 95.06 85 LEU A CA 1
ATOM 684 C C . LEU A 1 85 ? 0.458 -40.469 -13.242 1 95.06 85 LEU A C 1
ATOM 686 O O . LEU A 1 85 ? 1.577 -40 -13.039 1 95.06 85 LEU A O 1
ATOM 690 N N . SER A 1 86 ? -0.426 -40.719 -12.336 1 96.06 86 SER A N 1
ATOM 691 C CA . SER A 1 86 ? -0.121 -40.5 -10.93 1 96.06 86 SER A CA 1
ATOM 692 C C . SER A 1 86 ? 0.724 -41.625 -10.359 1 96.06 86 SER A C 1
ATOM 694 O O . SER A 1 86 ? 0.844 -42.688 -10.977 1 96.06 86 SER A O 1
ATOM 696 N N . PRO A 1 87 ? 1.343 -41.406 -9.156 1 94.38 87 PRO A N 1
ATOM 697 C CA . PRO A 1 87 ? 2.092 -42.5 -8.523 1 94.38 87 PRO A CA 1
ATOM 698 C C . PRO A 1 87 ? 1.241 -43.719 -8.289 1 94.38 87 PRO A C 1
ATOM 700 O O . PRO A 1 87 ? 1.733 -44.844 -8.43 1 94.38 87 PRO A O 1
ATOM 703 N N . GLN A 1 88 ? -0.009 -43.469 -7.941 1 93.25 88 GLN A N 1
ATOM 704 C CA . GLN A 1 88 ? -0.922 -44.594 -7.699 1 93.25 88 GLN A CA 1
ATOM 705 C C . GLN A 1 88 ? -1.195 -45.375 -8.984 1 93.25 88 GLN A C 1
ATOM 707 O O . GLN A 1 88 ? -1.297 -46.594 -8.961 1 93.25 88 GLN A O 1
ATOM 712 N N . GLU A 1 89 ? -1.225 -44.656 -10.102 1 93.81 89 GLU A N 1
ATOM 713 C CA . GLU A 1 89 ? -1.533 -45.281 -11.391 1 93.81 89 GLU A CA 1
ATOM 714 C C . GLU A 1 89 ? -0.332 -46.031 -11.938 1 93.81 89 GLU A C 1
ATOM 716 O O . GLU A 1 89 ? -0.493 -46.969 -12.719 1 93.81 89 GLU A O 1
ATOM 721 N N . TRP A 1 90 ? 0.871 -45.656 -11.578 1 91.25 90 TRP A N 1
ATOM 722 C CA . TRP A 1 90 ? 2.07 -46.375 -12 1 91.25 90 TRP A CA 1
ATOM 723 C C . TRP A 1 90 ? 2.113 -47.781 -11.367 1 91.25 90 TRP A C 1
ATOM 725 O O . TRP A 1 90 ? 2.525 -48.75 -12.016 1 91.25 90 TRP A O 1
ATOM 735 N N . GLY A 1 91 ? 1.719 -47.812 -10.133 1 85.44 91 GLY A N 1
ATOM 736 C CA . GLY A 1 91 ? 1.738 -49.094 -9.414 1 85.44 91 GLY A CA 1
ATOM 737 C C . GLY A 1 91 ? 3.109 -49.719 -9.383 1 85.44 91 GLY A C 1
ATOM 738 O O . GLY A 1 91 ? 4.109 -49.062 -9.102 1 85.44 91 GLY A O 1
ATOM 739 N N . SER A 1 92 ? 3.127 -51.094 -9.672 1 85.25 92 SER A N 1
ATOM 740 C CA . SER A 1 92 ? 4.355 -51.875 -9.594 1 85.25 92 SER A CA 1
ATOM 741 C C . SER A 1 92 ? 5.23 -51.656 -10.82 1 85.25 92 SER A C 1
ATOM 743 O O . SER A 1 92 ? 6.418 -51.969 -10.812 1 85.25 92 SER A O 1
A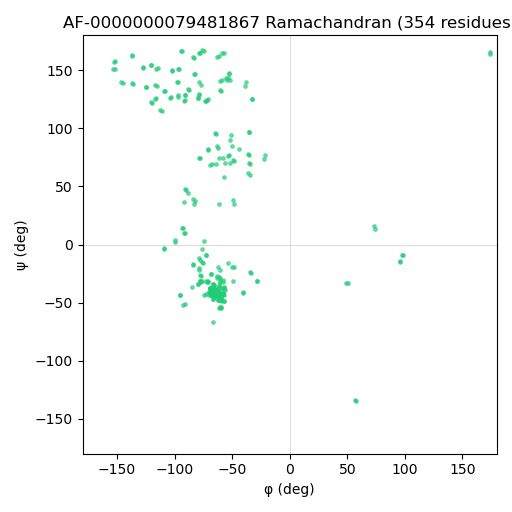TOM 745 N N . GLN A 1 93 ? 4.621 -51 -11.859 1 84.75 93 GLN A N 1
ATOM 746 C CA . GLN A 1 93 ? 5.363 -50.812 -13.102 1 84.75 93 GLN A CA 1
ATOM 747 C C . GLN A 1 93 ? 6.078 -49.469 -13.117 1 84.75 93 GLN A C 1
ATOM 749 O O . GLN A 1 93 ? 6.59 -49.031 -14.156 1 84.75 93 GLN A O 1
ATOM 754 N N . ALA A 1 94 ? 6.168 -48.844 -11.914 1 84 94 ALA A N 1
ATOM 755 C CA . ALA A 1 94 ? 6.777 -47.531 -11.906 1 84 94 ALA A CA 1
ATOM 756 C C . ALA A 1 94 ? 8.281 -47.594 -12.141 1 84 94 ALA A C 1
ATOM 758 O O . ALA A 1 94 ? 8.961 -48.438 -11.555 1 84 94 ALA A O 1
ATOM 759 N N . PRO A 1 95 ? 8.711 -46.906 -13.109 1 87.31 95 PRO A N 1
ATOM 760 C CA . PRO A 1 95 ? 10.172 -46.812 -13.25 1 87.31 95 PRO A CA 1
ATOM 761 C C . PRO A 1 95 ? 10.852 -46.25 -12.016 1 87.31 95 PRO A C 1
ATOM 763 O O . PRO A 1 95 ? 10.18 -45.844 -11.07 1 87.31 95 PRO A O 1
ATOM 766 N N . ASP A 1 96 ? 12.156 -46.438 -11.984 1 92.19 96 ASP A N 1
ATOM 767 C CA . ASP A 1 96 ? 12.914 -45.812 -10.898 1 92.19 96 ASP A CA 1
ATOM 768 C C . ASP A 1 96 ? 12.844 -44.281 -10.977 1 92.19 96 ASP A C 1
ATOM 770 O O . ASP A 1 96 ? 13.562 -43.656 -11.758 1 92.19 96 ASP A O 1
ATOM 774 N N . GLN A 1 97 ? 11.898 -43.812 -10.227 1 94.5 97 GLN A N 1
ATOM 775 C CA . GLN A 1 97 ? 11.656 -42.375 -10.266 1 94.5 97 GLN A CA 1
ATOM 776 C C . GLN A 1 97 ? 11.07 -41.875 -8.945 1 94.5 97 GLN A C 1
ATOM 778 O O . GLN A 1 97 ? 10.445 -42.656 -8.211 1 94.5 97 GLN A O 1
ATOM 783 N N . LYS A 1 98 ? 11.344 -40.625 -8.617 1 96.06 98 LYS A N 1
ATOM 784 C CA . LYS A 1 98 ? 10.781 -39.969 -7.445 1 96.06 98 LYS A CA 1
ATOM 785 C C . LYS A 1 98 ? 9.664 -39 -7.84 1 96.06 98 LYS A C 1
ATOM 787 O O . LYS A 1 98 ? 9.828 -38.219 -8.773 1 96.06 98 LYS A O 1
ATOM 792 N N . HIS A 1 99 ? 8.578 -39.219 -7.227 1 97 99 HIS A N 1
ATOM 793 C CA . HIS A 1 99 ? 7.492 -38.25 -7.434 1 97 99 HIS A CA 1
ATOM 794 C C . HIS A 1 99 ? 7.781 -36.938 -6.723 1 97 99 HIS A C 1
ATOM 796 O O . HIS A 1 99 ? 7.961 -36.906 -5.504 1 97 99 HIS A O 1
ATOM 802 N N . ILE A 1 100 ? 7.801 -35.75 -7.434 1 97.69 100 ILE A N 1
ATOM 803 C CA . ILE A 1 100 ? 8.141 -34.438 -6.879 1 97.69 100 ILE A CA 1
ATOM 804 C C . ILE A 1 100 ? 6.867 -33.719 -6.473 1 97.69 100 ILE A C 1
ATOM 806 O O . ILE A 1 100 ? 6.824 -33.062 -5.426 1 97.69 100 ILE A O 1
ATOM 810 N N . GLY A 1 101 ? 5.863 -33.781 -7.312 1 97.44 101 GLY A N 1
ATOM 811 C CA . GLY A 1 101 ? 4.602 -33.125 -7.035 1 97.44 101 GLY A CA 1
ATOM 812 C C . GLY A 1 101 ? 3.619 -33.188 -8.188 1 97.44 101 GLY A C 1
ATOM 813 O O . GLY 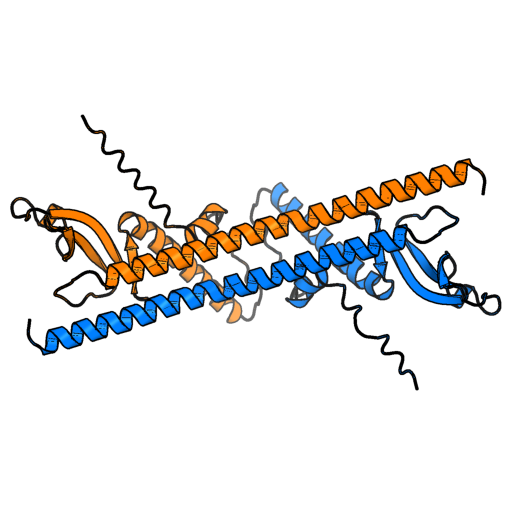A 1 101 ? 3.963 -33.656 -9.273 1 97.44 101 GLY A O 1
ATOM 814 N N . SER A 1 102 ? 2.402 -32.875 -7.887 1 98.38 102 SER A N 1
ATOM 815 C CA . SER A 1 102 ? 1.33 -32.812 -8.875 1 98.38 102 SER A CA 1
ATOM 816 C C . SER A 1 102 ? 0.758 -31.406 -8.992 1 98.38 102 SER A C 1
ATOM 818 O O . SER A 1 102 ? 0.593 -30.719 -7.984 1 98.38 102 SER A O 1
ATOM 820 N N . PHE A 1 103 ? 0.528 -30.984 -10.172 1 98.56 103 PHE A N 1
ATOM 821 C CA . PHE A 1 103 ? 0.107 -29.609 -10.422 1 98.56 103 PHE A CA 1
ATOM 822 C C . PHE A 1 103 ? -1.012 -29.562 -11.461 1 98.56 103 PHE A C 1
ATOM 824 O O . PHE A 1 103 ? -0.979 -30.297 -12.445 1 98.56 103 PHE A O 1
ATOM 831 N N . ARG A 1 104 ? -1.982 -28.75 -11.25 1 98.62 104 ARG A N 1
ATOM 832 C CA . ARG A 1 104 ? -3 -28.484 -12.258 1 98.62 104 ARG A CA 1
ATOM 833 C C . ARG A 1 104 ? -2.615 -27.297 -13.125 1 98.62 104 ARG A C 1
ATOM 835 O O . ARG A 1 104 ? -2.209 -26.25 -12.602 1 98.62 104 ARG A O 1
ATOM 842 N N . LEU A 1 105 ? -2.672 -27.516 -14.398 1 98.5 105 LEU A N 1
ATOM 843 C CA . LEU A 1 105 ? -2.459 -26.406 -15.305 1 98.5 105 LEU A CA 1
ATOM 844 C C . LEU A 1 105 ? -3.719 -25.562 -15.43 1 98.5 105 LEU A C 1
ATOM 846 O O . LEU A 1 105 ? -4.793 -26.078 -15.75 1 98.5 105 LEU A O 1
ATOM 850 N N . GLU A 1 106 ? -3.52 -24.25 -15.18 1 97.81 106 GLU A N 1
ATOM 851 C CA . GLU A 1 106 ? -4.664 -23.344 -15.203 1 97.81 106 GLU A CA 1
ATOM 852 C C . GLU A 1 106 ? -4.816 -22.688 -16.578 1 97.81 106 GLU A C 1
ATOM 854 O O . GLU A 1 106 ? -3.9 -22.734 -17.391 1 97.81 106 GLU A O 1
ATOM 859 N N . ALA A 1 107 ? -6.012 -22.047 -16.781 1 95.69 107 ALA A N 1
ATOM 860 C CA . ALA A 1 107 ? -6.328 -21.422 -18.062 1 95.69 107 ALA A CA 1
ATOM 861 C C . ALA A 1 107 ? -5.352 -20.281 -18.359 1 95.69 107 ALA A C 1
ATOM 863 O O . ALA A 1 107 ? -5.047 -20.016 -19.531 1 95.69 107 ALA A O 1
ATOM 864 N N . ASP A 1 108 ? -4.836 -19.703 -17.312 1 96.06 108 ASP A N 1
ATOM 865 C CA . ASP A 1 108 ? -3.895 -18.609 -17.516 1 96.06 108 ASP A CA 1
ATOM 866 C C . ASP A 1 108 ? -2.459 -19.125 -17.578 1 96.06 108 ASP A C 1
ATOM 868 O O . ASP A 1 108 ? -1.508 -18.344 -17.469 1 96.06 108 ASP A O 1
ATOM 872 N N . GLN A 1 109 ? -2.293 -20.438 -17.641 1 97.38 109 GLN A N 1
ATOM 873 C CA . GLN A 1 109 ? -1.029 -21.141 -17.812 1 97.38 109 GLN A CA 1
ATOM 874 C C . GLN A 1 109 ? -0.196 -21.109 -16.531 1 97.38 109 GLN A C 1
ATOM 876 O O . GLN A 1 109 ? 1.016 -21.328 -16.562 1 97.38 109 GLN A O 1
ATOM 881 N N . SER A 1 110 ? -0.811 -20.719 -15.422 1 97.81 110 SER A N 1
ATOM 882 C CA . SER A 1 110 ? -0.155 -20.906 -14.133 1 97.81 110 SER A CA 1
ATOM 883 C C . SER A 1 110 ? -0.378 -22.328 -13.594 1 97.81 110 SER A C 1
ATOM 885 O O . SER A 1 110 ? -1.217 -23.062 -14.117 1 97.81 110 SER A O 1
ATOM 887 N N . TRP A 1 111 ? 0.481 -22.703 -12.664 1 98.38 111 TRP A N 1
ATOM 888 C CA . TRP A 1 111 ? 0.391 -24.031 -12.078 1 98.38 111 TRP A CA 1
ATOM 889 C C . TRP A 1 111 ? -0.106 -23.969 -10.641 1 98.38 111 TRP A C 1
ATOM 891 O O . TRP A 1 111 ? 0.359 -23.125 -9.859 1 98.38 111 TRP A O 1
ATOM 901 N N . THR A 1 112 ? -1.056 -24.781 -10.305 1 98.25 112 THR A N 1
ATOM 902 C CA . THR A 1 112 ? -1.55 -24.891 -8.938 1 98.25 112 THR A CA 1
ATOM 903 C C . THR A 1 112 ? -1.196 -26.25 -8.352 1 98.25 112 THR A C 1
ATOM 905 O O . THR A 1 112 ? -1.619 -27.297 -8.875 1 98.25 112 THR A O 1
ATOM 908 N N . PRO A 1 113 ? -0.377 -26.188 -7.336 1 98.06 113 PRO A N 1
ATOM 909 C CA . PRO A 1 113 ? -0.123 -27.469 -6.695 1 98.06 113 PRO A CA 1
ATOM 910 C C . PRO A 1 113 ? -1.407 -28.203 -6.293 1 98.06 113 PRO A C 1
ATOM 912 O O . PRO A 1 113 ? -2.387 -27.547 -5.906 1 98.06 113 PRO A O 1
ATOM 915 N N . GLU A 1 114 ? -1.384 -29.453 -6.34 1 97.56 114 GLU A N 1
ATOM 916 C CA . GLU A 1 114 ? -2.578 -30.266 -6.125 1 97.56 114 GLU A CA 1
ATOM 917 C C . GLU A 1 114 ? -3.209 -29.969 -4.766 1 97.56 114 GLU A C 1
ATOM 919 O O . GLU A 1 114 ? -4.434 -29.875 -4.652 1 97.56 114 GLU A O 1
ATOM 924 N N . TYR A 1 115 ? -2.426 -29.719 -3.656 1 96.12 115 TYR A N 1
ATOM 925 C CA . TYR A 1 115 ? -2.93 -29.5 -2.305 1 96.12 115 TYR A CA 1
ATOM 926 C C . TYR A 1 115 ? -3.59 -28.125 -2.186 1 96.12 115 TYR A C 1
ATOM 928 O O . TYR A 1 115 ? -4.289 -27.844 -1.206 1 96.12 115 TYR A O 1
ATOM 936 N N . GLU A 1 116 ? -3.441 -27.297 -3.225 1 97.12 116 GLU A N 1
ATOM 937 C CA . GLU A 1 116 ? -3.998 -25.953 -3.172 1 97.12 116 GLU A CA 1
ATOM 938 C C . GLU A 1 116 ? -5.191 -25.812 -4.113 1 97.12 116 GLU A C 1
ATOM 940 O O . GLU A 1 116 ? -5.828 -24.75 -4.16 1 97.12 116 GLU A O 1
ATOM 945 N N . ILE A 1 117 ? -5.52 -26.797 -4.836 1 97.5 117 ILE A N 1
ATOM 946 C CA . ILE A 1 117 ? -6.531 -26.719 -5.887 1 97.5 117 ILE A CA 1
ATOM 947 C C . ILE A 1 117 ? -7.883 -26.344 -5.277 1 97.5 117 ILE A C 1
ATOM 949 O O . ILE A 1 117 ? -8.57 -25.438 -5.766 1 97.5 117 ILE A O 1
ATOM 953 N N . THR A 1 118 ? -8.227 -26.984 -4.207 1 96.88 118 THR A N 1
ATOM 954 C CA . THR A 1 118 ? -9.516 -26.734 -3.576 1 96.88 118 THR A CA 1
ATOM 955 C C . THR A 1 118 ? -9.609 -25.281 -3.102 1 96.88 118 THR A C 1
ATOM 957 O O . THR A 1 118 ? -10.617 -24.625 -3.328 1 96.88 118 THR A O 1
ATOM 960 N N . ARG A 1 119 ? -8.625 -24.891 -2.467 1 96.12 119 ARG A N 1
ATOM 961 C CA . ARG A 1 119 ? -8.602 -23.5 -1.985 1 96.12 119 ARG A CA 1
ATOM 962 C C . ARG A 1 119 ? -8.711 -22.516 -3.143 1 96.12 119 ARG A C 1
ATOM 964 O O . ARG A 1 119 ? -9.484 -21.562 -3.08 1 96.12 119 ARG A O 1
ATOM 971 N N . ARG A 1 120 ? -7.957 -22.703 -4.133 1 95.62 120 ARG A N 1
ATOM 972 C CA . ARG A 1 120 ? -7.992 -21.812 -5.297 1 95.62 120 ARG A CA 1
ATOM 973 C C . ARG A 1 120 ? -9.383 -21.766 -5.914 1 95.62 120 ARG A C 1
ATOM 975 O O . ARG A 1 120 ? -9.883 -20.703 -6.266 1 95.62 120 ARG A O 1
ATOM 982 N N . ASP A 1 121 ? -10 -22.938 -6.016 1 96 121 ASP A N 1
ATOM 983 C CA . ASP A 1 121 ? -11.328 -23 -6.617 1 96 121 ASP A CA 1
ATOM 984 C C . ASP A 1 121 ? -12.344 -22.234 -5.773 1 96 121 ASP A C 1
ATOM 986 O O . ASP A 1 121 ? -13.211 -21.547 -6.312 1 96 121 ASP A O 1
ATOM 990 N N . GLN A 1 122 ? -12.203 -22.359 -4.504 1 95.5 122 GLN A N 1
ATOM 991 C CA . GLN A 1 122 ? -13.094 -21.641 -3.604 1 95.5 122 GLN A CA 1
ATOM 992 C C . GLN A 1 122 ? -12.898 -20.125 -3.734 1 95.5 122 GLN A C 1
ATOM 994 O O . GLN A 1 122 ? -13.867 -19.375 -3.758 1 95.5 122 GLN A O 1
ATOM 999 N N . ASP A 1 123 ? -11.695 -19.781 -3.83 1 92.56 123 ASP A N 1
ATOM 1000 C CA . ASP A 1 123 ? -11.383 -18.359 -3.986 1 92.56 123 ASP A CA 1
ATOM 1001 C C . ASP A 1 123 ? -11.977 -17.812 -5.281 1 92.56 123 ASP A C 1
ATOM 1003 O O . ASP A 1 123 ? -12.555 -16.719 -5.293 1 92.56 123 ASP A O 1
ATOM 1007 N N . ILE A 1 124 ? -11.859 -18.484 -6.289 1 93.62 124 ILE A N 1
ATOM 1008 C CA . ILE A 1 124 ? -12.344 -18.062 -7.598 1 93.62 124 ILE A CA 1
ATOM 1009 C C . ILE A 1 124 ? -13.867 -17.938 -7.57 1 93.62 124 ILE A C 1
ATOM 1011 O O . ILE A 1 124 ? -14.43 -16.984 -8.102 1 93.62 124 ILE A O 1
ATOM 1015 N N . LEU A 1 125 ? -14.438 -18.906 -6.98 1 92.88 125 LEU A N 1
ATOM 1016 C CA . LEU A 1 125 ? -15.891 -18.859 -6.867 1 92.88 125 LEU A CA 1
ATOM 1017 C C . LEU A 1 125 ? -16.344 -17.625 -6.102 1 92.88 125 LEU A C 1
ATOM 1019 O O . LEU A 1 125 ? -17.297 -16.969 -6.504 1 92.88 125 LEU A O 1
ATOM 1023 N N . THR A 1 126 ? -15.688 -17.375 -4.996 1 90.56 126 THR A N 1
ATOM 1024 C CA . THR A 1 126 ? -16 -16.188 -4.199 1 90.56 126 THR A CA 1
ATOM 1025 C C . THR A 1 126 ? -15.836 -14.914 -5.027 1 90.56 126 THR A C 1
ATOM 1027 O O . THR A 1 126 ? -16.688 -14.031 -4.996 1 90.56 126 THR A O 1
ATOM 1030 N N . LEU A 1 127 ? -14.805 -14.859 -5.801 1 89.81 127 LEU A N 1
ATOM 1031 C CA . LEU A 1 127 ? -14.523 -13.688 -6.625 1 89.81 127 LEU A CA 1
ATOM 1032 C C . LEU A 1 127 ? -15.57 -13.539 -7.73 1 89.81 127 LEU A C 1
ATOM 1034 O O . LEU A 1 127 ? -16.016 -12.43 -8.023 1 89.81 127 LEU A O 1
ATOM 1038 N N . ARG A 1 128 ? -15.883 -14.617 -8.312 1 90 128 ARG A N 1
ATOM 1039 C CA . ARG A 1 128 ? -16.906 -14.602 -9.359 1 90 128 ARG A CA 1
ATOM 1040 C C . ARG A 1 128 ? -18.234 -14.102 -8.82 1 90 128 ARG A C 1
ATOM 1042 O O . ARG A 1 128 ? -18.938 -13.336 -9.484 1 90 128 ARG A O 1
ATOM 1049 N N . ASN A 1 129 ? -18.531 -14.516 -7.527 1 88 129 ASN A N 1
ATOM 1050 C CA . ASN A 1 129 ? -19.75 -14.031 -6.879 1 88 129 ASN A CA 1
ATOM 1051 C C . ASN A 1 129 ? -19.688 -12.523 -6.625 1 88 129 ASN A C 1
ATOM 1053 O O . ASN A 1 129 ? -20.672 -11.82 -6.809 1 88 129 ASN A O 1
ATOM 1057 N N . LEU A 1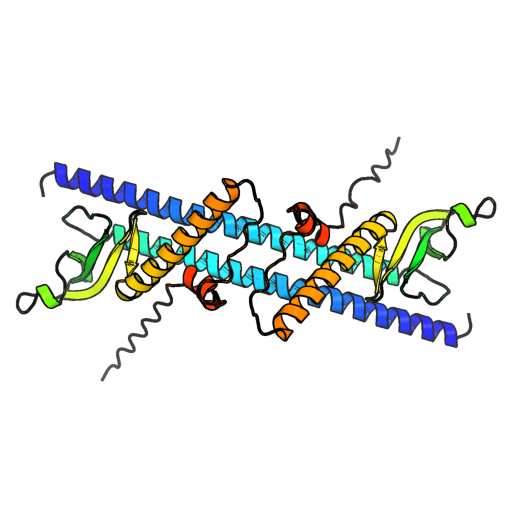 130 ? -18.562 -12.07 -6.254 1 84 130 LEU A N 1
ATOM 1058 C CA . LEU A 1 130 ? -18.375 -10.648 -6.02 1 84 130 LEU A CA 1
ATOM 1059 C C . LEU A 1 130 ? -18.484 -9.859 -7.324 1 84 130 LEU A C 1
ATOM 1061 O O . LEU A 1 130 ? -19.109 -8.797 -7.359 1 84 130 LEU A O 1
ATOM 1065 N N . MET A 1 131 ? -17.938 -10.375 -8.352 1 87.25 131 MET A N 1
ATOM 1066 C CA . MET A 1 131 ? -17.984 -9.727 -9.656 1 87.25 131 MET A CA 1
ATOM 1067 C C . MET A 1 131 ? -19.406 -9.672 -10.18 1 87.25 131 MET A C 1
ATOM 1069 O O . MET A 1 131 ? -19.828 -8.664 -10.758 1 87.25 131 MET A O 1
ATOM 1073 N N . ALA A 1 132 ? -20.062 -10.703 -9.945 1 85.25 132 ALA A N 1
ATOM 1074 C CA . ALA A 1 132 ? -21.453 -10.75 -10.367 1 85.25 132 ALA A CA 1
ATOM 1075 C C . ALA A 1 132 ? -22.297 -9.742 -9.602 1 85.25 132 ALA A C 1
ATOM 1077 O O . ALA A 1 132 ? -23.172 -9.094 -10.172 1 85.25 132 ALA A O 1
ATOM 1078 N N . ALA A 1 133 ? -22.047 -9.594 -8.328 1 76.75 133 ALA A N 1
ATOM 1079 C CA . ALA A 1 133 ? -22.766 -8.625 -7.496 1 76.75 133 ALA A CA 1
ATOM 1080 C C . ALA A 1 133 ? -22.453 -7.195 -7.918 1 76.75 133 ALA A C 1
ATOM 1082 O O . ALA A 1 133 ? -23.328 -6.332 -7.906 1 76.75 133 ALA A O 1
ATOM 1083 N N . GLY A 1 134 ? -21.234 -6.98 -8.242 1 70.38 134 GLY A N 1
ATOM 1084 C CA . GLY A 1 134 ? -20.844 -5.656 -8.703 1 70.38 134 GLY A CA 1
ATOM 1085 C C . GLY A 1 134 ? -21.484 -5.273 -10.023 1 70.38 134 GLY A C 1
ATOM 1086 O O . GLY A 1 134 ? -21.859 -4.117 -10.227 1 70.38 134 GLY A O 1
ATOM 1087 N N . GLN A 1 135 ? -21.469 -6.191 -10.898 1 74.44 135 GLN A N 1
ATOM 1088 C CA . GLN A 1 135 ? -22.094 -5.957 -12.195 1 74.44 135 GLN A CA 1
ATOM 1089 C C . GLN A 1 135 ? -23.578 -5.684 -12.031 1 74.44 135 GLN A C 1
ATOM 1091 O O . GLN A 1 135 ? -24.156 -4.875 -12.766 1 74.44 135 GLN A O 1
ATOM 1096 N N . ALA A 1 136 ? -24.094 -6.328 -11.125 1 67 136 ALA A N 1
ATOM 1097 C CA . ALA A 1 136 ? -25.516 -6.129 -10.859 1 67 136 ALA A CA 1
ATOM 1098 C C . ALA A 1 136 ? -25.781 -4.75 -10.266 1 67 136 ALA A C 1
ATOM 1100 O O . ALA A 1 136 ? -26.797 -4.117 -10.562 1 67 136 ALA A O 1
ATOM 1101 N N . ALA A 1 137 ? -24.891 -4.32 -9.438 1 62.69 137 ALA A N 1
ATOM 1102 C CA . ALA A 1 137 ? -25.047 -3.008 -8.812 1 62.69 137 ALA A CA 1
ATOM 1103 C C . ALA A 1 137 ? -24.922 -1.894 -9.852 1 62.69 137 ALA A C 1
ATOM 1105 O O . ALA A 1 137 ? -25.609 -0.876 -9.758 1 62.69 137 ALA A O 1
ATOM 1106 N N . THR A 1 138 ? -24.031 -2.053 -10.812 1 63.12 138 THR A N 1
ATOM 1107 C CA . THR A 1 138 ? -23.875 -1.026 -11.836 1 63.12 138 THR A CA 1
ATOM 1108 C C . THR A 1 138 ? -25.062 -1.035 -12.797 1 63.12 138 THR A C 1
ATOM 1110 O O . THR A 1 138 ? -25.391 -0.007 -13.391 1 63.12 138 THR A O 1
ATOM 1113 N N . SER A 1 139 ? -25.5 -2.146 -12.906 1 61.56 139 SER A N 1
ATOM 1114 C CA . SER A 1 139 ? -26.625 -2.221 -13.836 1 61.56 139 SER A CA 1
ATOM 1115 C C . SER A 1 139 ? -27.891 -1.629 -13.219 1 61.56 139 SER A C 1
ATOM 1117 O O . SER A 1 139 ? -28.734 -1.067 -13.93 1 61.56 139 SER A O 1
ATOM 1119 N N . THR A 1 140 ? -28.062 -1.987 -11.992 1 55.5 140 THR A N 1
ATOM 1120 C CA . THR A 1 140 ? -29.312 -1.508 -11.406 1 55.5 140 THR A CA 1
ATOM 1121 C C . THR A 1 140 ? -29.156 -0.079 -10.898 1 55.5 140 THR A C 1
ATOM 1123 O O . THR A 1 140 ? -30.141 0.592 -10.602 1 55.5 140 THR A O 1
ATOM 1126 N N . GLY A 1 141 ? -28.406 0.746 -11.516 1 47.47 141 GLY A N 1
ATOM 1127 C CA . GLY A 1 141 ? -28.219 2.146 -11.164 1 47.47 141 GLY A CA 1
ATOM 1128 C C . GLY A 1 141 ? -27.875 2.355 -9.703 1 47.47 141 GLY A C 1
ATOM 1129 O O . GLY A 1 141 ? -27.672 3.492 -9.266 1 47.47 141 GLY A O 1
ATOM 1130 N N . ALA A 1 142 ? -28.359 1.564 -8.844 1 45.84 142 ALA A N 1
ATOM 1131 C CA . ALA A 1 142 ? -28.156 1.83 -7.422 1 45.84 142 ALA A CA 1
ATOM 1132 C C . ALA A 1 142 ? -26.703 1.596 -7.027 1 45.84 142 ALA A C 1
ATOM 1134 O O . ALA A 1 142 ? -26.156 0.509 -7.246 1 45.84 142 ALA A O 1
ATOM 1135 N N . GLY A 1 143 ? -25.891 2.457 -7.242 1 43.28 143 GLY A N 1
ATOM 1136 C CA . GLY A 1 143 ? -24.453 2.637 -7.117 1 43.28 143 GLY A CA 1
ATOM 1137 C C . GLY A 1 143 ? -23.859 1.915 -5.918 1 43.28 143 GLY A C 1
ATOM 1138 O O . GLY A 1 143 ? -22.688 2.074 -5.609 1 43.28 143 GLY A O 1
ATOM 1139 N N . SER A 1 144 ? -24.688 1.631 -4.871 1 44.75 144 SER A N 1
ATOM 1140 C CA . SER A 1 144 ? -24.047 1.283 -3.613 1 44.75 144 SER A CA 1
ATOM 1141 C C . SER A 1 144 ? -23.562 -0.164 -3.623 1 44.75 144 SER A C 1
ATOM 1143 O O . SER A 1 144 ? -24.344 -1.083 -3.857 1 44.75 144 SER A O 1
ATOM 1145 N N . LEU A 1 145 ? -22.594 -0.447 -4.254 1 47.72 145 LEU A N 1
ATOM 1146 C CA . LEU A 1 145 ? -22.031 -1.771 -4.008 1 47.72 145 LEU A CA 1
ATOM 1147 C C . LEU A 1 145 ? -22.172 -2.16 -2.541 1 47.72 145 LEU A C 1
ATOM 1149 O O . LEU A 1 145 ? -21.531 -1.562 -1.669 1 47.72 145 LEU A O 1
ATOM 1153 N N . CYS A 1 146 ? -23.469 -2.42 -2.133 1 44.38 146 CYS A N 1
ATOM 1154 C CA . CYS A 1 146 ? -23.656 -2.957 -0.789 1 44.38 146 CYS A CA 1
ATOM 1155 C C . CYS A 1 146 ? -22.984 -4.32 -0.652 1 44.38 146 CYS A C 1
ATOM 1157 O O . CYS A 1 146 ? -23.281 -5.242 -1.414 1 44.38 146 CYS A O 1
ATOM 1159 N N . LEU A 1 147 ? -21.688 -4.438 -0.386 1 44.28 147 LEU A N 1
ATOM 1160 C CA . LEU A 1 147 ? -21.156 -5.73 0.04 1 44.28 147 LEU A CA 1
ATOM 1161 C C . LEU A 1 147 ? -22.172 -6.465 0.919 1 44.28 147 LEU A C 1
ATOM 1163 O O . LEU A 1 147 ? -22.578 -5.949 1.958 1 44.28 147 LEU A O 1
ATOM 1167 N N . GLN A 1 148 ? -23.156 -7.027 0.308 1 38.81 148 GLN A N 1
ATOM 1168 C CA . GLN A 1 148 ? -24.141 -7.82 1.031 1 38.81 148 GLN A CA 1
ATOM 1169 C C . GLN A 1 148 ? -23.5 -8.586 2.184 1 38.81 148 GLN A C 1
ATOM 1171 O O . GLN A 1 148 ? -22.547 -9.328 1.979 1 38.81 148 GLN A O 1
ATOM 1176 N N . GLN A 1 149 ? -23.594 -8.023 3.381 1 34.47 149 GLN A N 1
ATOM 1177 C CA . GLN A 1 149 ? -23.188 -8.727 4.594 1 34.47 149 GLN A CA 1
ATOM 1178 C C . GLN A 1 149 ? -23.812 -10.117 4.66 1 34.47 149 GLN A C 1
ATOM 1180 O O . GLN A 1 149 ? -23.703 -10.805 5.676 1 34.47 149 GLN A O 1
ATOM 1185 N N . GLY A 1 150 ? -24.797 -10.406 3.992 1 34.06 150 GLY A N 1
ATOM 1186 C CA . GLY A 1 150 ? -25.516 -11.602 4.383 1 34.06 150 GLY A CA 1
ATOM 1187 C C . GLY A 1 150 ? -24.688 -12.867 4.301 1 34.06 150 GLY A C 1
ATOM 1188 O O . GLY A 1 150 ? -25.141 -13.953 4.664 1 34.06 150 GLY A O 1
ATOM 1189 N N . SER A 1 151 ? -24.094 -13.133 3.133 1 33.78 151 SER A N 1
ATOM 1190 C CA . SER A 1 151 ? -23.484 -14.461 3.164 1 33.78 151 SER A CA 1
ATOM 1191 C C . SER A 1 151 ? -22.406 -14.547 4.238 1 33.78 151 SER A C 1
ATOM 1193 O O . SER A 1 151 ? -21.875 -13.523 4.672 1 33.78 151 SER A O 1
ATOM 1195 N N . PRO A 1 152 ? -21.922 -15.805 4.742 1 33.09 152 PRO A N 1
ATOM 1196 C CA . PRO A 1 152 ? -20.938 -16 5.82 1 33.09 152 PRO A CA 1
ATOM 1197 C C . PRO A 1 152 ? -19.812 -14.969 5.793 1 33.09 152 PRO A C 1
ATOM 1199 O O . PRO A 1 152 ? -19.594 -14.32 4.766 1 33.09 152 PRO A O 1
ATOM 1202 N N . HIS A 1 153 ? -19.375 -14.453 7.012 1 34.28 153 HIS A N 1
ATOM 1203 C CA . HIS A 1 153 ? -18.25 -13.609 7.383 1 34.28 153 HIS A CA 1
ATOM 1204 C C . HIS A 1 153 ? -17.141 -13.688 6.34 1 34.28 153 HIS A C 1
ATOM 1206 O O . HIS A 1 153 ? -16.484 -14.719 6.199 1 34.28 153 HIS A O 1
ATOM 1212 N N . LEU A 1 154 ? -17.328 -13.109 5.27 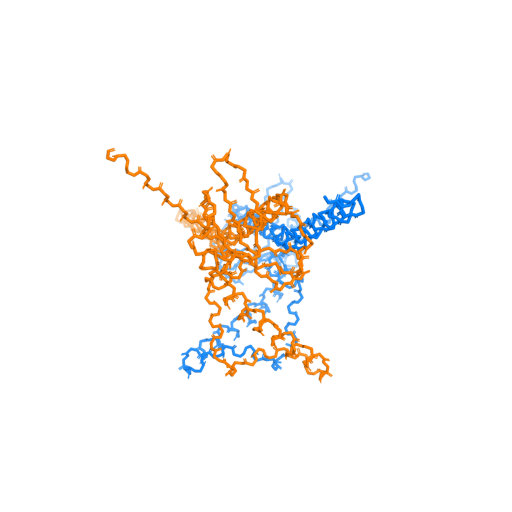1 36.78 154 LEU A N 1
ATOM 1213 C CA . LEU A 1 154 ? -16.078 -13.008 4.527 1 36.78 154 LEU A CA 1
ATOM 1214 C C . LEU A 1 154 ? -14.961 -12.484 5.422 1 36.78 154 LEU A C 1
ATOM 1216 O O . LEU A 1 154 ? -14.805 -11.273 5.582 1 36.78 154 LEU A O 1
ATOM 1220 N N . SER A 1 155 ? -14.969 -12.852 6.688 1 32.75 155 SER A N 1
ATOM 1221 C CA . SER A 1 155 ? -13.672 -12.688 7.336 1 32.75 155 SER A CA 1
ATOM 1222 C C . SER A 1 155 ? -12.531 -12.953 6.367 1 32.75 155 SER A C 1
ATOM 1224 O O . SER A 1 155 ? -12.188 -14.109 6.105 1 32.75 155 SER A O 1
ATOM 1226 N N . LEU A 1 156 ? -12.531 -12.133 5.316 1 37.06 156 LEU A N 1
ATOM 1227 C CA . LEU A 1 156 ? -11.273 -12.375 4.625 1 37.06 156 LEU A CA 1
ATOM 1228 C C . LEU A 1 156 ? -10.102 -12.352 5.609 1 37.06 156 LEU A C 1
ATOM 1230 O O . LEU A 1 156 ? -9.836 -11.328 6.242 1 37.06 156 LEU A O 1
ATOM 1234 N N . PRO A 1 157 ? -9.984 -13.297 6.398 1 31.86 157 PRO A N 1
ATOM 1235 C CA . PRO A 1 157 ? -8.789 -13.227 7.234 1 31.86 157 PRO A CA 1
ATOM 1236 C C . PRO A 1 157 ? -7.602 -12.578 6.523 1 31.86 157 PRO A C 1
ATOM 1238 O O . PRO A 1 157 ? -7.523 -12.617 5.293 1 31.86 157 PRO A O 1
ATOM 1241 N N . ALA A 1 158 ? -7.07 -11.492 7.258 1 35.88 158 ALA A N 1
ATOM 1242 C CA . ALA A 1 158 ? -5.793 -10.977 6.766 1 35.88 158 ALA A CA 1
ATOM 1243 C C . ALA A 1 158 ? -4.988 -12.07 6.074 1 35.88 158 ALA A C 1
ATOM 1245 O O . ALA A 1 158 ? -4.211 -11.789 5.156 1 35.88 158 ALA A O 1
ATOM 1246 N N . SER A 1 159 ? -5.254 -13.227 6.629 1 32.31 159 SER A N 1
ATOM 1247 C CA . SER A 1 159 ? -4.586 -14.383 6.039 1 32.31 159 SER A CA 1
ATOM 1248 C C . SER A 1 159 ? -5.133 -14.68 4.648 1 32.31 159 SER A C 1
ATOM 1250 O O . SER A 1 159 ? -4.422 -15.219 3.797 1 32.31 159 SER A O 1
ATOM 1252 N N . ALA A 1 160 ? -6.48 -14.492 4.496 1 37.06 160 ALA A N 1
ATOM 1253 C CA . ALA A 1 160 ? -7.027 -14.828 3.184 1 37.06 160 ALA A CA 1
ATOM 1254 C C . ALA A 1 160 ? -6.578 -13.82 2.131 1 37.06 160 ALA A C 1
ATOM 1256 O O . ALA A 1 160 ? -6.41 -14.172 0.959 1 37.06 160 ALA A O 1
ATOM 1257 N N . PHE A 1 161 ? -6.41 -12.516 2.645 1 38.97 161 PHE A N 1
ATOM 1258 C CA . PHE A 1 161 ? -5.828 -11.586 1.684 1 38.97 161 PHE A CA 1
ATOM 1259 C C . PHE A 1 161 ? -4.422 -12.016 1.293 1 38.97 161 PHE A C 1
ATOM 1261 O O . PHE A 1 161 ? -4.031 -11.914 0.128 1 38.97 161 PHE A O 1
ATOM 1268 N N . VAL A 1 162 ? -3.684 -12.422 2.406 1 39.38 162 VAL A N 1
ATOM 1269 C CA . VAL A 1 162 ? -2.33 -12.891 2.129 1 39.38 162 VAL A CA 1
ATOM 1270 C C . VAL A 1 162 ? -2.381 -14.234 1.403 1 39.38 162 VAL A C 1
ATOM 1272 O O . VAL A 1 162 ? -1.552 -14.508 0.533 1 39.38 162 VAL A O 1
ATOM 1275 N N . SER A 1 163 ? -3.371 -15.07 1.936 1 36.47 163 SER A N 1
ATOM 1276 C CA . SER A 1 163 ? -3.508 -16.359 1.268 1 36.47 163 SER A CA 1
ATOM 1277 C C . SER A 1 163 ? -3.904 -16.188 -0.195 1 36.47 163 SER A C 1
ATOM 1279 O O . SER A 1 163 ? -3.443 -16.938 -1.062 1 36.47 163 SER A O 1
ATOM 1281 N N . MET A 1 164 ? -4.781 -15.305 -0.465 1 34.59 164 MET A N 1
ATOM 1282 C CA . MET A 1 164 ? -4.953 -15.062 -1.895 1 34.59 164 MET A CA 1
ATOM 1283 C C . MET A 1 164 ? -3.637 -14.641 -2.537 1 34.59 164 MET A C 1
ATOM 1285 O O . MET A 1 164 ? -3.355 -15.008 -3.68 1 34.59 164 MET A O 1
ATOM 1289 N N . MET A 1 165 ? -2.854 -13.945 -1.689 1 36.94 165 MET A N 1
ATOM 1290 C CA . MET A 1 165 ? -1.566 -13.562 -2.262 1 36.94 165 MET A CA 1
ATOM 1291 C C . MET A 1 165 ? -0.509 -14.625 -1.988 1 36.94 165 MET A C 1
ATOM 1293 O O . MET A 1 165 ? 0.379 -14.852 -2.812 1 36.94 165 MET A O 1
ATOM 1297 N N . ASP A 1 166 ? -0.345 -15.047 -0.758 1 36.44 166 ASP A N 1
ATOM 1298 C CA . ASP A 1 166 ? 0.82 -15.82 -0.35 1 36.44 166 ASP A CA 1
ATOM 1299 C C . ASP A 1 166 ? 0.582 -17.312 -0.553 1 36.44 166 ASP A C 1
ATOM 1301 O O . ASP A 1 166 ? 0.256 -18.031 0.395 1 36.44 166 ASP A O 1
ATOM 1305 N N . ALA A 1 167 ? 0.082 -17.891 -1.504 1 33.66 167 ALA A N 1
ATOM 1306 C CA . ALA A 1 167 ? 0.007 -19.344 -1.45 1 33.66 167 ALA A CA 1
ATOM 1307 C C . ALA A 1 167 ? 1.377 -19.953 -1.161 1 33.66 167 ALA A C 1
ATOM 1309 O O . ALA A 1 167 ? 1.521 -21.188 -1.115 1 33.66 167 ALA A O 1
ATOM 1310 N N . ASN A 1 168 ? 2.586 -19.281 -1.277 1 32.12 168 ASN A N 1
ATOM 1311 C CA . ASN A 1 168 ? 3.748 -20.141 -1.48 1 32.12 168 ASN A CA 1
ATOM 1312 C C . ASN A 1 168 ? 4.383 -20.562 -0.155 1 32.12 168 ASN A C 1
ATOM 1314 O O . ASN A 1 168 ? 5.273 -19.875 0.349 1 32.12 168 ASN A O 1
ATOM 1318 N N . SER A 1 169 ? 3.721 -21.016 0.871 1 29.95 169 SER A N 1
ATOM 1319 C CA . SER A 1 169 ? 4.418 -21.578 2.02 1 29.95 169 SER A CA 1
ATOM 1320 C C . SER A 1 169 ? 5.242 -22.797 1.62 1 29.95 169 SER A C 1
ATOM 1322 O O . SER A 1 169 ? 4.918 -23.922 2.004 1 29.95 169 SER A O 1
ATOM 1324 N N . TRP A 1 170 ? 5.871 -22.953 0.485 1 29.77 170 TRP A N 1
ATOM 1325 C CA . TRP A 1 170 ? 6.516 -24.234 0.229 1 29.77 170 TRP A CA 1
ATOM 1326 C C . TRP A 1 170 ? 7.801 -24.375 1.04 1 29.77 170 TRP A C 1
ATOM 1328 O O . TRP A 1 170 ? 8.609 -25.281 0.792 1 29.77 170 TRP A O 1
ATOM 1338 N N . ASN A 1 171 ? 8.289 -23.438 1.965 1 31.94 171 ASN A N 1
ATOM 1339 C CA . ASN A 1 171 ? 9.648 -23.703 2.402 1 31.94 171 ASN A CA 1
ATOM 1340 C C . ASN A 1 171 ? 9.695 -24.859 3.414 1 31.94 171 ASN A C 1
ATOM 1342 O O . ASN A 1 171 ? 10.711 -25.047 4.086 1 31.94 171 ASN A O 1
ATOM 1346 N N . SER A 1 172 ? 8.648 -25.5 3.9 1 27.58 172 SER A N 1
ATOM 1347 C CA . SER A 1 172 ? 8.906 -26.297 5.094 1 27.58 172 SER A CA 1
ATOM 1348 C C . SER A 1 172 ? 9.828 -27.469 4.781 1 27.58 172 SER A C 1
ATOM 1350 O O . SER A 1 172 ? 10.695 -27.828 5.594 1 27.58 172 SER A O 1
ATOM 1352 N N . THR A 1 173 ? 9.539 -28.531 3.994 1 27.53 173 THR A N 1
ATOM 1353 C CA . THR A 1 173 ? 9.734 -29.906 4.402 1 27.53 173 THR A CA 1
ATOM 1354 C C . THR A 1 173 ? 11.164 -30.359 4.145 1 27.53 173 THR A C 1
ATOM 1356 O O . THR A 1 173 ? 11.602 -31.391 4.656 1 27.53 173 THR A O 1
ATOM 1359 N N . SER A 1 174 ? 11.992 -30.047 3.119 1 25.03 174 SER A N 1
ATOM 1360 C CA . SER A 1 174 ? 12.953 -31.109 2.832 1 25.03 174 SER A CA 1
ATOM 1361 C C . SER A 1 174 ? 14.148 -31.031 3.77 1 25.03 174 SER A C 1
ATOM 1363 O O . SER A 1 174 ? 15.148 -30.375 3.459 1 25.03 174 SER A O 1
ATOM 1365 N N . LYS A 1 175 ? 14.133 -30.672 5.156 1 33.91 175 LYS A N 1
ATOM 1366 C CA . LYS A 1 175 ? 15.328 -31.016 5.922 1 33.91 175 LYS A CA 1
ATOM 1367 C C . LYS A 1 175 ? 15.641 -32.5 5.828 1 33.91 175 LYS A C 1
ATOM 1369 O O . LYS A 1 175 ? 14.93 -33.312 6.406 1 33.91 175 LYS A O 1
ATOM 1374 N N . VAL A 1 176 ? 16.125 -33.062 4.559 1 27.02 176 VAL A N 1
ATOM 1375 C CA . VAL A 1 176 ? 16.766 -34.375 4.492 1 27.02 176 VAL A CA 1
ATOM 1376 C C . VAL A 1 176 ? 17.891 -34.438 5.527 1 27.02 176 VAL A C 1
ATOM 1378 O O . VAL A 1 176 ? 18.812 -33.625 5.52 1 27.02 176 VAL A O 1
ATOM 1381 N N . GLU A 1 177 ? 17.578 -34.875 6.746 1 28.75 177 GLU A N 1
ATOM 1382 C CA . GLU A 1 177 ? 18.531 -35.375 7.73 1 28.75 177 GLU A CA 1
ATOM 1383 C C . GLU A 1 177 ? 19.547 -36.312 7.09 1 28.75 177 GLU A C 1
ATOM 1385 O O . GLU A 1 177 ? 19.188 -37.344 6.504 1 28.75 177 GLU A O 1
ATOM 1390 N N . SER A 1 178 ? 20.578 -35.812 6.48 1 23.84 178 SER A N 1
ATOM 1391 C CA . SER A 1 178 ? 21.766 -36.625 6.32 1 23.84 178 SER A CA 1
ATOM 1392 C C . SER A 1 178 ? 22.219 -37.219 7.652 1 23.84 178 SER A C 1
ATOM 1394 O O . SER A 1 178 ? 22.562 -36.469 8.578 1 23.84 178 SER A O 1
ATOM 1396 N N . GLY A 1 179 ? 21.5 -38.219 8.289 1 22.09 179 GLY A N 1
ATOM 1397 C CA . GLY A 1 179 ? 22.234 -39.219 9.008 1 22.09 179 GLY A CA 1
ATOM 1398 C C . GLY A 1 179 ? 23.25 -39.969 8.148 1 22.09 179 GLY A C 1
ATOM 1399 O O . GLY A 1 179 ? 23.078 -40.062 6.93 1 22.09 179 GLY A O 1
ATOM 1400 N N . MET B 1 1 ? 9.164 -38.688 -31.812 1 62.59 1 MET B N 1
ATOM 1401 C CA . MET B 1 1 ? 8.055 -37.75 -32 1 62.59 1 MET B CA 1
ATOM 1402 C C . MET B 1 1 ? 8.141 -37.062 -33.344 1 62.59 1 MET B C 1
ATOM 1404 O O . MET B 1 1 ? 9.227 -36.688 -33.781 1 62.59 1 MET B O 1
ATOM 1408 N N . PRO B 1 2 ? 7.02 -37.094 -34.188 1 73.75 2 PRO B N 1
ATOM 1409 C CA . PRO B 1 2 ? 7.086 -36.406 -35.5 1 73.75 2 PRO B CA 1
ATOM 1410 C C . PRO B 1 2 ? 7.5 -34.938 -35.344 1 73.75 2 PRO B C 1
ATOM 1412 O O . PRO B 1 2 ? 7.309 -34.344 -34.281 1 73.75 2 PRO B O 1
ATOM 1415 N N . ARG B 1 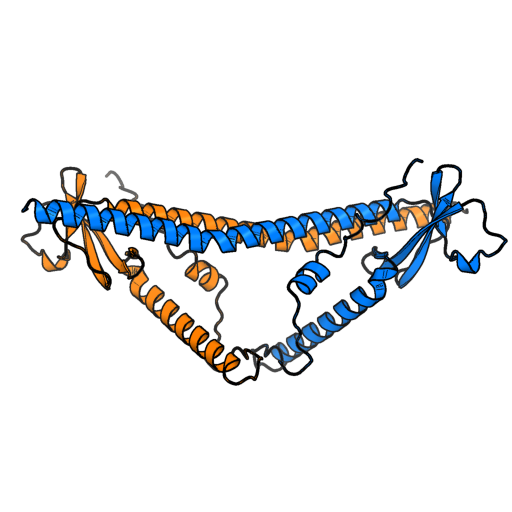3 ? 8.32 -34.5 -36.312 1 75.56 3 ARG B N 1
ATOM 1416 C CA . ARG B 1 3 ? 8.797 -33.125 -36.375 1 75.56 3 ARG B CA 1
ATOM 1417 C C . ARG B 1 3 ? 7.684 -32.156 -36.031 1 75.56 3 ARG B C 1
ATOM 1419 O O . ARG B 1 3 ? 7.914 -31.156 -35.344 1 75.56 3 ARG B O 1
ATOM 1426 N N . GLU B 1 4 ? 6.516 -32.406 -36.531 1 75.81 4 GLU B N 1
ATOM 1427 C CA . GLU B 1 4 ? 5.367 -31.547 -36.312 1 75.81 4 GLU B CA 1
ATOM 1428 C C . GLU B 1 4 ? 5.02 -31.453 -34.812 1 75.81 4 GLU B C 1
ATOM 1430 O O . GLU B 1 4 ? 4.605 -30.391 -34.344 1 75.81 4 GLU B O 1
ATOM 1435 N N . ASP B 1 5 ? 5.336 -32.5 -34.125 1 81.94 5 ASP B N 1
ATOM 1436 C CA . ASP B 1 5 ? 5.02 -32.531 -32.719 1 81.94 5 ASP B CA 1
ATOM 1437 C C . ASP B 1 5 ? 5.984 -31.672 -31.906 1 81.94 5 ASP B C 1
ATOM 1439 O O . ASP B 1 5 ? 5.578 -30.984 -30.969 1 81.94 5 ASP B O 1
ATOM 1443 N N . VAL B 1 6 ? 7.242 -31.641 -32.469 1 83.06 6 VAL B N 1
ATOM 1444 C CA . VAL B 1 6 ? 8.266 -30.859 -31.766 1 83.06 6 VAL B CA 1
ATOM 1445 C C . VAL B 1 6 ? 7.957 -29.375 -31.891 1 83.06 6 VAL B C 1
ATOM 1447 O O . VAL B 1 6 ? 8.086 -28.625 -30.922 1 83.06 6 VAL B O 1
ATOM 1450 N N . VAL B 1 7 ? 7.582 -28.984 -33.062 1 88.81 7 VAL B N 1
ATOM 1451 C CA . VAL B 1 7 ? 7.25 -27.594 -33.312 1 88.81 7 VAL B CA 1
ATOM 1452 C C . VAL B 1 7 ? 6.043 -27.188 -32.469 1 88.81 7 VAL B C 1
ATOM 1454 O O . VAL B 1 7 ? 6.023 -26.094 -31.891 1 88.81 7 VAL B O 1
ATOM 1457 N N . ALA B 1 8 ? 5.074 -28.031 -32.438 1 89.5 8 ALA B N 1
ATOM 1458 C CA . ALA B 1 8 ? 3.867 -27.75 -31.656 1 89.5 8 ALA B CA 1
ATOM 1459 C C . ALA B 1 8 ? 4.188 -27.594 -30.172 1 89.5 8 ALA B C 1
ATOM 1461 O O . ALA B 1 8 ? 3.65 -26.719 -29.5 1 89.5 8 ALA B O 1
ATOM 1462 N N . LEU B 1 9 ? 5.035 -28.438 -29.672 1 90.38 9 LEU B N 1
ATOM 1463 C CA . LEU B 1 9 ? 5.426 -28.375 -28.266 1 90.38 9 LEU B CA 1
ATOM 1464 C C . LEU B 1 9 ? 6.227 -27.109 -27.984 1 90.38 9 LEU B C 1
ATOM 1466 O O . LEU B 1 9 ? 6.035 -26.453 -26.953 1 90.38 9 LEU B O 1
ATOM 1470 N N . ALA B 1 10 ? 7.09 -26.766 -28.953 1 91.56 10 ALA B N 1
ATOM 1471 C CA . ALA B 1 10 ? 7.863 -25.547 -28.812 1 91.56 10 ALA B CA 1
ATOM 1472 C C . ALA B 1 10 ? 6.953 -24.312 -28.797 1 91.56 10 ALA B C 1
ATOM 1474 O O . ALA B 1 10 ? 7.176 -23.375 -28.047 1 91.56 10 ALA B O 1
ATOM 1475 N N . GLN B 1 11 ? 5.953 -24.281 -29.625 1 93.19 11 GLN B N 1
ATOM 1476 C CA . GLN B 1 11 ? 4.996 -23.188 -29.672 1 93.19 11 GLN B CA 1
ATOM 1477 C C . GLN B 1 11 ? 4.203 -23.094 -28.375 1 93.19 11 GLN B C 1
ATOM 1479 O O . GLN B 1 11 ? 3.951 -22 -27.875 1 93.19 11 GLN B O 1
ATOM 1484 N N . GLN B 1 12 ? 3.816 -24.219 -27.844 1 93.81 12 GLN B N 1
ATOM 1485 C CA . GLN B 1 12 ? 3.092 -24.219 -26.578 1 93.81 12 GLN B CA 1
ATOM 1486 C C . GLN B 1 12 ? 3.943 -23.641 -25.453 1 93.81 12 GLN B C 1
ATOM 1488 O O . GLN B 1 12 ? 3.447 -22.891 -24.625 1 93.81 12 GLN B O 1
ATOM 1493 N N . LEU B 1 13 ? 5.145 -24.047 -25.484 1 94.25 13 LEU B N 1
ATOM 1494 C CA . LEU B 1 13 ? 6.055 -23.531 -24.469 1 94.25 13 LEU B CA 1
ATOM 1495 C C . LEU B 1 13 ? 6.191 -22.016 -24.578 1 94.25 13 LEU B C 1
ATOM 1497 O O . LEU B 1 13 ? 6.176 -21.312 -23.562 1 94.25 13 LEU B O 1
ATOM 1501 N N . HIS B 1 14 ? 6.359 -21.562 -25.797 1 95.19 14 HIS B N 1
ATOM 1502 C CA . HIS B 1 14 ? 6.48 -20.141 -26.031 1 95.19 14 HIS B CA 1
ATOM 1503 C C . HIS B 1 14 ? 5.238 -19.391 -25.562 1 95.19 14 HIS B C 1
ATOM 1505 O O . HIS B 1 14 ? 5.348 -18.359 -24.891 1 95.19 14 HIS B O 1
ATOM 1511 N N . GLU B 1 15 ? 4.117 -19.891 -25.875 1 96.44 15 GLU B N 1
ATOM 1512 C CA . GLU B 1 15 ? 2.855 -19.281 -25.453 1 96.44 15 GLU B CA 1
ATOM 1513 C C . GLU B 1 15 ? 2.721 -19.297 -23.938 1 96.44 15 GLU B C 1
ATOM 1515 O O . GLU B 1 15 ? 2.305 -18.297 -23.344 1 96.44 15 GLU B O 1
ATOM 1520 N N . ALA B 1 16 ? 3.113 -20.375 -23.375 1 97.38 16 ALA B N 1
ATOM 1521 C CA . ALA B 1 16 ? 3.047 -20.5 -21.906 1 97.38 16 ALA B CA 1
ATOM 1522 C C . ALA B 1 16 ? 3.939 -19.453 -21.234 1 97.38 16 ALA B C 1
ATOM 1524 O O . ALA B 1 16 ? 3.531 -18.812 -20.266 1 97.38 16 ALA B O 1
ATOM 1525 N N . ASN B 1 17 ? 5.105 -19.25 -21.812 1 96.06 17 ASN B N 1
ATOM 1526 C CA . ASN B 1 17 ? 6.027 -18.266 -21.266 1 96.06 17 ASN B CA 1
ATOM 1527 C C . ASN B 1 17 ? 5.465 -16.859 -21.375 1 96.06 17 ASN B C 1
ATOM 1529 O O . ASN B 1 17 ? 5.617 -16.047 -20.453 1 96.06 17 ASN B O 1
ATOM 1533 N N . ASN B 1 18 ? 4.836 -16.578 -22.438 1 97.81 18 ASN B N 1
ATOM 1534 C CA . ASN B 1 18 ? 4.195 -15.281 -22.609 1 97.81 18 ASN B CA 1
ATOM 1535 C C . ASN B 1 18 ? 3.096 -15.07 -21.562 1 97.81 18 ASN B C 1
ATOM 1537 O O . ASN B 1 18 ? 2.973 -13.984 -21 1 97.81 18 ASN B O 1
ATOM 1541 N N . PHE B 1 19 ? 2.303 -16.078 -21.344 1 97.94 19 PHE B N 1
ATOM 1542 C CA . PHE B 1 19 ? 1.237 -16 -20.359 1 97.94 19 PHE B CA 1
ATOM 1543 C C . PHE B 1 19 ? 1.81 -15.773 -18.969 1 97.94 19 PHE B C 1
ATOM 1545 O O . PHE B 1 19 ? 1.308 -14.93 -18.203 1 97.94 19 PHE B O 1
ATOM 1552 N N . VAL B 1 20 ? 2.887 -16.516 -18.625 1 98 20 VAL B N 1
ATOM 1553 C CA . VAL B 1 20 ? 3.488 -16.391 -17.297 1 98 20 VAL B CA 1
ATOM 1554 C C . VAL B 1 20 ? 4.004 -14.977 -17.094 1 98 20 VAL B C 1
ATOM 1556 O O . VAL B 1 20 ? 3.77 -14.375 -16.031 1 98 20 VAL B O 1
ATOM 1559 N N . GLN B 1 21 ? 4.633 -14.398 -18.047 1 97.5 21 GLN B N 1
ATOM 1560 C CA . GLN B 1 21 ? 5.16 -13.039 -17.953 1 97.5 21 GLN B CA 1
ATOM 1561 C C . GLN B 1 21 ? 4.031 -12.016 -17.844 1 97.5 21 GLN B C 1
ATOM 1563 O O . GLN B 1 21 ? 4.098 -11.102 -17.016 1 97.5 21 GLN B O 1
ATOM 1568 N N . ALA B 1 22 ? 3.086 -12.195 -18.703 1 97.94 22 ALA B N 1
ATOM 1569 C CA . ALA B 1 22 ? 1.946 -11.281 -18.672 1 97.94 22 ALA B CA 1
ATOM 1570 C C . ALA B 1 22 ? 1.225 -11.336 -17.328 1 97.94 22 ALA B C 1
ATOM 1572 O O . ALA B 1 22 ? 0.846 -10.305 -16.781 1 97.94 22 ALA B O 1
ATOM 1573 N N . ASN B 1 23 ? 1.045 -12.516 -16.828 1 97.06 23 ASN B N 1
ATOM 1574 C CA . ASN B 1 23 ? 0.413 -12.695 -15.516 1 97.06 23 ASN B CA 1
ATOM 1575 C C . ASN B 1 23 ? 1.165 -11.945 -14.422 1 97.06 23 ASN B C 1
ATOM 1577 O O . ASN B 1 23 ? 0.555 -11.242 -13.617 1 97.06 23 ASN B O 1
ATOM 1581 N N . ALA B 1 24 ? 2.475 -12.133 -14.414 1 97.88 24 ALA B N 1
ATOM 1582 C CA . ALA B 1 24 ? 3.303 -11.469 -13.414 1 97.88 24 ALA B CA 1
ATOM 1583 C C . ALA B 1 24 ? 3.193 -9.953 -13.523 1 97.88 24 ALA B C 1
ATOM 1585 O O . ALA B 1 24 ? 3.018 -9.258 -12.516 1 97.88 24 ALA B O 1
ATOM 1586 N N . CYS B 1 25 ? 3.215 -9.422 -14.719 1 98 25 CYS B N 1
ATOM 1587 C CA . CYS B 1 25 ? 3.135 -7.984 -14.945 1 98 25 CYS B CA 1
ATOM 1588 C C . CYS B 1 25 ? 1.789 -7.434 -14.484 1 98 25 CYS B C 1
ATOM 1590 O O . CYS B 1 25 ? 1.728 -6.375 -13.859 1 98 25 CYS B O 1
ATOM 1592 N N . ASN B 1 26 ? 0.759 -8.164 -14.805 1 97.31 26 ASN B N 1
ATOM 1593 C CA . ASN B 1 26 ? -0.592 -7.723 -14.469 1 97.31 26 ASN B CA 1
ATOM 1594 C C . ASN B 1 26 ? -0.812 -7.695 -12.961 1 97.31 26 ASN B C 1
ATOM 1596 O O . ASN B 1 26 ? -1.514 -6.82 -12.445 1 97.31 26 ASN B O 1
ATOM 1600 N N . LYS B 1 27 ? -0.213 -8.609 -12.266 1 97.12 27 LYS B N 1
ATOM 1601 C CA . LYS B 1 27 ? -0.349 -8.672 -10.812 1 97.12 27 LYS B CA 1
ATOM 1602 C C . LYS B 1 27 ? 0.566 -7.656 -10.125 1 97.12 27 LYS B C 1
ATOM 1604 O O . LYS B 1 27 ? 0.203 -7.078 -9.102 1 97.12 27 LYS B O 1
ATOM 1609 N N . LEU B 1 28 ? 1.758 -7.422 -10.734 1 97.69 28 LEU B N 1
ATOM 1610 C CA . LEU B 1 28 ? 2.756 -6.555 -10.117 1 97.69 28 LEU B CA 1
ATOM 1611 C C . LEU B 1 28 ? 2.4 -5.086 -10.32 1 97.69 28 LEU B C 1
ATOM 1613 O O . LEU B 1 28 ? 2.68 -4.254 -9.453 1 97.69 28 LEU B O 1
ATOM 1617 N N . LYS B 1 29 ? 1.752 -4.746 -11.406 1 98 29 LYS B N 1
ATOM 1618 C CA . LYS B 1 29 ? 1.51 -3.35 -11.766 1 98 29 LYS B CA 1
ATOM 1619 C C . LYS B 1 29 ? 0.683 -2.646 -10.688 1 98 29 LYS B C 1
ATOM 1621 O O . LYS B 1 29 ? 1.078 -1.594 -10.18 1 98 29 LYS B O 1
ATOM 1626 N N . PRO B 1 30 ? -0.503 -3.188 -10.297 1 97.62 30 PRO B N 1
ATOM 1627 C CA . PRO B 1 30 ? -1.272 -2.523 -9.242 1 97.62 30 PRO B CA 1
ATOM 1628 C C . PRO B 1 30 ? -0.513 -2.439 -7.918 1 97.62 30 PRO B C 1
ATOM 1630 O O . PRO B 1 30 ? -0.657 -1.462 -7.18 1 97.62 30 PRO B O 1
ATOM 1633 N N . ILE B 1 31 ? 0.333 -3.385 -7.602 1 97 31 ILE B N 1
ATOM 1634 C CA . ILE B 1 31 ? 1.106 -3.4 -6.363 1 97 31 ILE B CA 1
ATOM 1635 C C . ILE B 1 31 ? 2.129 -2.268 -6.379 1 97 31 ILE B C 1
ATOM 1637 O O . ILE B 1 31 ? 2.256 -1.523 -5.402 1 97 31 ILE B O 1
ATOM 1641 N N . VAL B 1 32 ? 2.777 -2.131 -7.555 1 96.75 32 VAL B N 1
ATOM 1642 C CA . VAL B 1 32 ? 3.797 -1.098 -7.703 1 96.75 32 VAL B CA 1
ATOM 1643 C C . VAL B 1 32 ? 3.15 0.283 -7.609 1 96.75 32 VAL B C 1
ATOM 1645 O O . VAL B 1 32 ? 3.688 1.184 -6.961 1 96.75 32 VAL B O 1
ATOM 1648 N N . ASP B 1 33 ? 2.027 0.426 -8.219 1 97.12 33 ASP B N 1
ATOM 1649 C CA . ASP B 1 33 ? 1.314 1.698 -8.164 1 97.12 33 ASP B CA 1
ATOM 1650 C C . ASP B 1 33 ? 0.884 2.027 -6.738 1 97.12 33 ASP B C 1
ATOM 1652 O O . ASP B 1 33 ? 0.979 3.176 -6.305 1 97.12 33 ASP B O 1
ATOM 1656 N N . GLN B 1 34 ? 0.463 1.034 -6.047 1 96.31 34 GLN B N 1
ATOM 1657 C CA . GLN B 1 34 ? 0.066 1.229 -4.656 1 96.31 34 GLN B CA 1
ATOM 1658 C C . GLN B 1 34 ? 1.261 1.622 -3.793 1 96.31 34 GLN B C 1
ATOM 1660 O O . GLN B 1 34 ? 1.145 2.482 -2.918 1 96.31 34 GLN B O 1
ATOM 1665 N N . MET B 1 35 ? 2.404 1.03 -4.031 1 96.88 35 MET B N 1
ATOM 1666 C CA . MET B 1 35 ? 3.605 1.352 -3.264 1 96.88 35 MET B CA 1
ATOM 1667 C C . MET B 1 35 ? 4.023 2.801 -3.49 1 96.88 35 MET B C 1
ATOM 1669 O O . MET B 1 35 ? 4.43 3.488 -2.553 1 96.88 35 MET B O 1
ATOM 1673 N N . LYS B 1 36 ? 3.898 3.203 -4.73 1 96.56 36 LYS B N 1
ATOM 1674 C CA . LYS B 1 36 ? 4.215 4.59 -5.059 1 96.56 36 LYS B CA 1
ATOM 1675 C C . LYS B 1 36 ? 3.287 5.555 -4.328 1 96.56 36 LYS B C 1
ATOM 1677 O O . LYS B 1 36 ? 3.732 6.582 -3.811 1 96.56 36 LYS B O 1
ATOM 1682 N N . PHE B 1 37 ? 2.049 5.215 -4.289 1 97.31 37 PHE B N 1
ATOM 1683 C CA . PHE B 1 37 ? 1.069 6.039 -3.59 1 97.31 37 PHE B CA 1
ATOM 1684 C C . PHE B 1 37 ? 1.385 6.105 -2.102 1 97.31 37 PHE B C 1
ATOM 1686 O O . PHE B 1 37 ? 1.382 7.188 -1.51 1 97.31 37 PHE B O 1
ATOM 1693 N N . LEU B 1 38 ? 1.729 4.973 -1.546 1 96.94 38 LEU B N 1
ATOM 1694 C CA . LEU B 1 38 ? 2.076 4.914 -0.13 1 96.94 38 LEU B CA 1
ATOM 1695 C C . LEU B 1 38 ? 3.338 5.723 0.152 1 96.94 38 LEU B C 1
ATOM 1697 O O . LEU B 1 38 ? 3.432 6.398 1.179 1 96.94 38 LEU B O 1
ATOM 1701 N N . ARG B 1 39 ? 4.289 5.668 -0.695 1 96.31 39 ARG B N 1
ATOM 1702 C CA . ARG B 1 39 ? 5.512 6.445 -0.554 1 96.31 39 ARG B CA 1
ATOM 1703 C C . ARG B 1 39 ? 5.215 7.941 -0.549 1 96.31 39 ARG B C 1
ATOM 1705 O O . ARG B 1 39 ? 5.766 8.688 0.265 1 96.31 39 ARG B O 1
ATOM 1712 N N . GLN B 1 40 ? 4.348 8.312 -1.488 1 97.62 40 GLN B N 1
ATOM 1713 C CA . GLN B 1 40 ? 3.969 9.719 -1.549 1 97.62 40 GLN B CA 1
ATOM 1714 C C . GLN B 1 40 ? 3.244 10.148 -0.276 1 97.62 40 GLN B C 1
ATOM 1716 O O . GLN B 1 40 ? 3.445 11.266 0.213 1 97.62 40 GLN B O 1
ATOM 1721 N N . GLN B 1 41 ? 2.439 9.281 0.22 1 96.44 41 GLN B N 1
ATOM 1722 C CA . GLN B 1 41 ? 1.769 9.547 1.487 1 96.44 41 GLN B CA 1
ATOM 1723 C C . GLN B 1 41 ? 2.777 9.727 2.617 1 96.44 41 GLN B C 1
ATOM 1725 O O . GLN B 1 41 ? 2.65 10.648 3.43 1 96.44 41 GLN B O 1
ATOM 1730 N N . ALA B 1 42 ? 3.781 8.914 2.705 1 97.25 42 ALA B N 1
ATOM 1731 C CA . ALA B 1 42 ? 4.809 8.984 3.742 1 97.25 42 ALA B CA 1
ATOM 1732 C C . ALA B 1 42 ? 5.59 10.297 3.652 1 97.25 42 ALA B C 1
ATOM 1734 O O . ALA B 1 42 ? 5.844 10.945 4.668 1 97.25 42 ALA B O 1
ATOM 1735 N N . ILE B 1 43 ? 5.891 10.656 2.426 1 97.44 43 ILE B N 1
ATOM 1736 C CA . ILE B 1 43 ? 6.629 11.891 2.191 1 97.44 43 ILE B CA 1
ATOM 1737 C C . ILE B 1 43 ? 5.805 13.086 2.672 1 97.44 43 ILE B C 1
ATOM 1739 O O . ILE B 1 43 ? 6.328 13.969 3.348 1 97.44 43 ILE B O 1
ATOM 1743 N N . SER B 1 44 ? 4.555 13.047 2.373 1 97.5 44 SER B N 1
ATOM 1744 C CA . SER B 1 44 ? 3.662 14.133 2.781 1 97.5 44 SER B CA 1
ATOM 1745 C C . SER B 1 44 ? 3.584 14.234 4.301 1 97.5 44 SER B C 1
ATOM 1747 O O . SER B 1 44 ? 3.562 15.344 4.848 1 97.5 44 SER B O 1
ATOM 1749 N N . VAL B 1 45 ? 3.533 13.133 5.008 1 97.62 45 VAL B N 1
ATOM 1750 C CA . VAL B 1 45 ? 3.502 13.102 6.465 1 97.62 45 VAL B CA 1
ATOM 1751 C C . VAL B 1 45 ? 4.77 13.75 7.023 1 97.62 45 VAL B C 1
ATOM 1753 O O . VAL B 1 45 ? 4.703 14.578 7.934 1 97.62 45 VAL B O 1
ATOM 1756 N N . LEU B 1 46 ? 5.867 13.414 6.457 1 97.5 46 LEU B N 1
ATOM 1757 C CA . LEU B 1 46 ? 7.148 13.93 6.922 1 97.5 46 LEU B CA 1
ATOM 1758 C C . LEU B 1 46 ? 7.262 15.43 6.66 1 97.5 46 LEU B C 1
ATOM 1760 O O . LEU B 1 46 ? 7.746 16.188 7.512 1 97.5 46 LEU B O 1
ATOM 1764 N N . GLU B 1 47 ? 6.789 15.82 5.473 1 97.44 47 GLU B N 1
ATOM 1765 C CA . GLU B 1 47 ? 6.82 17.234 5.117 1 97.44 47 GLU B CA 1
ATOM 1766 C C . GLU B 1 47 ? 5.934 18.062 6.047 1 97.44 47 GLU B C 1
ATOM 1768 O O . GLU B 1 47 ? 6.324 19.141 6.488 1 97.44 47 GLU B O 1
ATOM 1773 N N . SER B 1 48 ? 4.777 17.547 6.324 1 96.75 48 SER B N 1
ATOM 1774 C CA . SER B 1 48 ? 3.869 18.234 7.242 1 96.75 48 SER B CA 1
ATOM 1775 C C . SER B 1 48 ? 4.469 18.328 8.641 1 96.75 48 SER B C 1
ATOM 1777 O O . SER B 1 48 ? 4.363 19.359 9.297 1 96.75 48 SER B O 1
ATOM 1779 N N . ALA B 1 49 ? 5.078 17.312 9.094 1 97.88 49 ALA B N 1
ATOM 1780 C CA . ALA B 1 49 ? 5.711 17.312 10.414 1 97.88 49 ALA B CA 1
ATOM 1781 C C . ALA B 1 49 ? 6.844 18.328 10.484 1 97.88 49 ALA B C 1
ATOM 1783 O O . ALA B 1 49 ? 6.996 19.031 11.492 1 97.88 49 ALA B O 1
ATOM 1784 N N . GLN B 1 50 ? 7.605 18.422 9.43 1 98.12 50 GLN B N 1
ATOM 1785 C CA . GLN B 1 50 ? 8.695 19.391 9.367 1 98.12 50 GLN B CA 1
ATOM 1786 C C . GLN B 1 50 ? 8.172 20.828 9.414 1 98.12 50 GLN B C 1
ATOM 1788 O O . GLN B 1 50 ? 8.703 21.672 10.141 1 98.12 50 GLN B O 1
ATOM 1793 N N . ARG B 1 51 ? 7.156 21.031 8.672 1 97.31 51 ARG B N 1
ATOM 1794 C CA . ARG B 1 51 ? 6.531 22.344 8.672 1 97.31 51 ARG B CA 1
ATOM 1795 C C . ARG B 1 51 ? 6.004 22.688 10.055 1 97.31 51 ARG B C 1
ATOM 1797 O O . ARG B 1 51 ? 6.227 23.797 10.547 1 97.31 51 ARG B O 1
ATOM 1804 N N . ASP B 1 52 ? 5.324 21.781 10.656 1 98.31 52 ASP B N 1
ATOM 1805 C CA . ASP B 1 52 ? 4.77 21.984 11.992 1 98.31 52 ASP B CA 1
ATOM 1806 C C . ASP B 1 52 ? 5.871 22.297 13 1 98.31 52 ASP B C 1
ATOM 1808 O O . ASP B 1 52 ? 5.723 23.203 13.836 1 98.31 52 ASP B O 1
ATOM 1812 N N . GLN B 1 53 ? 6.973 21.578 12.922 1 97.75 53 GLN B N 1
ATOM 1813 C CA . GLN B 1 53 ? 8.102 21.812 13.812 1 97.75 53 GLN B CA 1
ATOM 1814 C C . GLN B 1 53 ? 8.664 23.219 13.625 1 97.75 53 GLN B C 1
ATOM 1816 O O . GLN B 1 53 ? 8.914 23.938 14.602 1 97.75 53 GLN B O 1
ATOM 1821 N N . LYS B 1 54 ? 8.82 23.625 12.422 1 97.44 54 LYS B N 1
ATOM 1822 C CA . LYS B 1 54 ? 9.352 24.953 12.109 1 97.44 54 LYS B CA 1
ATOM 1823 C C . LYS B 1 54 ? 8.422 26.047 12.633 1 97.44 54 LYS B C 1
ATOM 1825 O O . LYS B 1 54 ? 8.891 27.047 13.203 1 97.44 54 LYS B O 1
ATOM 1830 N N . LEU B 1 55 ? 7.148 25.844 12.484 1 97.88 55 LEU B N 1
ATOM 1831 C CA . LEU B 1 55 ? 6.18 26.844 12.938 1 97.88 55 LEU B CA 1
ATOM 1832 C C . LEU B 1 55 ? 6.195 26.953 14.461 1 97.88 55 LEU B C 1
ATOM 1834 O O . LEU B 1 55 ? 6.059 28.047 15.008 1 97.88 55 LEU B O 1
ATOM 1838 N N . HIS B 1 56 ? 6.371 25.844 15.156 1 97.31 56 HIS B N 1
ATOM 1839 C CA . HIS B 1 56 ? 6.434 25.891 16.609 1 97.31 56 HIS B CA 1
ATOM 1840 C C . HIS B 1 56 ? 7.699 26.594 17.094 1 97.31 56 HIS B C 1
ATOM 1842 O O . HIS B 1 56 ? 7.723 27.156 18.188 1 97.31 56 HIS B O 1
ATOM 1848 N N . GLU B 1 57 ? 8.695 26.594 16.312 1 95.69 57 GLU B N 1
ATOM 1849 C CA . GLU B 1 57 ? 9.977 27.172 16.688 1 95.69 57 GLU B CA 1
ATOM 1850 C C . GLU B 1 57 ? 10 28.688 16.438 1 95.69 57 GLU B C 1
ATOM 1852 O O . GLU B 1 57 ? 10.883 29.391 16.938 1 95.69 57 GLU B O 1
ATOM 1857 N N . VAL B 1 58 ? 9.039 29.125 15.633 1 96.38 58 VAL B N 1
ATOM 1858 C CA . VAL B 1 58 ? 8.953 30.547 15.375 1 96.38 58 VAL B CA 1
ATOM 1859 C C . VAL B 1 58 ? 8.711 31.297 16.688 1 96.38 58 VAL B C 1
ATOM 1861 O O . VAL B 1 58 ? 7.969 30.828 17.547 1 96.38 58 VAL B O 1
ATOM 1864 N N . GLN B 1 59 ? 9.336 32.438 16.844 1 91.19 59 GLN B N 1
ATOM 1865 C CA . GLN B 1 59 ? 9.25 33.25 18.047 1 91.19 59 GLN B CA 1
ATOM 1866 C C . GLN B 1 59 ? 7.805 33.688 18.328 1 91.19 59 GLN B C 1
ATOM 1868 O O . GLN B 1 59 ? 7.062 34.031 17.406 1 91.19 59 GLN B O 1
ATOM 1873 N N . CYS B 1 60 ? 7.449 33.5 19.578 1 90.19 60 CYS B N 1
ATOM 1874 C CA . CYS B 1 60 ? 6.125 33.906 20.031 1 90.19 60 CYS B CA 1
ATOM 1875 C C . CYS B 1 60 ? 6.168 34.375 21.484 1 90.19 60 CYS B C 1
ATOM 1877 O O . CYS B 1 60 ? 6.859 33.781 22.312 1 90.19 60 CYS B O 1
ATOM 1879 N N . SER B 1 61 ? 5.473 35.406 21.828 1 88.56 6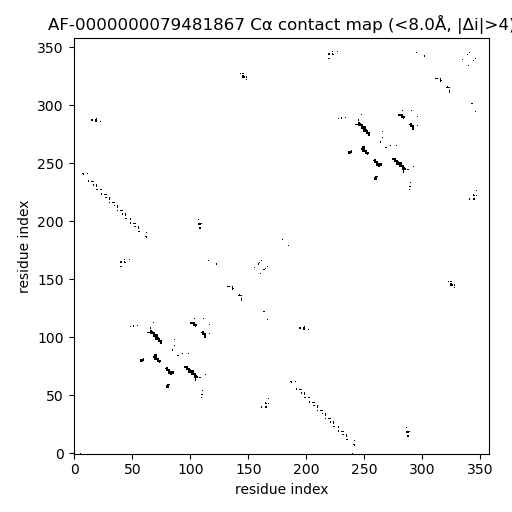1 SER B N 1
ATOM 1880 C CA . SER B 1 61 ? 5.512 36.031 23.141 1 88.56 61 SER B CA 1
ATOM 1881 C C . SER B 1 61 ? 4.336 35.594 24 1 88.56 61 SER B C 1
ATOM 1883 O O . SER B 1 61 ? 4.133 36.094 25.109 1 88.56 61 SER B O 1
ATOM 1885 N N . PHE B 1 62 ? 3.52 34.719 23.562 1 91.38 62 PHE B N 1
ATOM 1886 C CA . PHE B 1 62 ? 2.363 34.219 24.297 1 91.38 62 PHE B CA 1
ATOM 1887 C C . PHE B 1 62 ? 2.236 32.719 24.156 1 91.38 62 PHE B C 1
ATOM 1889 O O . PHE B 1 62 ? 2.867 32.125 23.281 1 91.38 62 PHE B O 1
ATOM 1896 N N . ARG B 1 63 ? 1.49 32.188 25.031 1 92.06 63 ARG B N 1
ATOM 1897 C CA . ARG B 1 63 ? 1.172 30.766 24.922 1 92.06 63 ARG B CA 1
ATOM 1898 C C . ARG B 1 63 ? 0.086 30.516 23.875 1 92.06 63 ARG B C 1
ATOM 1900 O O . ARG B 1 63 ? -0.96 31.172 23.906 1 92.06 63 ARG B O 1
ATOM 1907 N N . LYS B 1 64 ? 0.351 29.672 23.047 1 94.62 64 LYS B N 1
ATOM 1908 C CA . LYS B 1 64 ? -0.609 29.328 22 1 94.62 64 LYS B CA 1
ATOM 1909 C C . LYS B 1 64 ? -1.639 28.328 22.516 1 94.62 64 LYS B C 1
ATOM 1911 O O . LYS B 1 64 ? -1.323 27.469 23.344 1 94.62 64 LYS B O 1
ATOM 1916 N N . ALA B 1 65 ? -2.818 28.453 22.016 1 96 65 ALA B N 1
ATOM 1917 C CA . ALA B 1 65 ? -3.896 27.547 22.422 1 96 65 ALA B CA 1
ATOM 1918 C C . ALA B 1 65 ? -4.52 26.875 21.203 1 96 65 ALA B C 1
ATOM 1920 O O . ALA B 1 65 ? -4.766 27.516 20.188 1 96 65 ALA B O 1
ATOM 1921 N N . PRO B 1 66 ? -4.746 25.578 21.312 1 97.25 66 PRO B N 1
ATOM 1922 C CA . PRO B 1 66 ? -5.414 24.875 20.219 1 97.25 66 PRO B CA 1
ATOM 1923 C C . PRO B 1 66 ? -6.746 25.516 19.828 1 97.25 66 PRO B C 1
ATOM 1925 O O . PRO B 1 66 ? -7.48 25.984 20.703 1 97.25 66 PRO B O 1
ATOM 1928 N N . GLY B 1 67 ? -7.062 25.516 18.562 1 97.5 67 GLY B N 1
ATOM 1929 C CA . GLY B 1 67 ? -8.328 26.031 18.078 1 97.5 67 GLY B CA 1
ATOM 1930 C C . GLY B 1 67 ? -8.242 27.484 17.609 1 97.5 67 GLY B C 1
ATOM 1931 O O . GLY B 1 67 ? -9.141 27.969 16.922 1 97.5 67 GLY B O 1
ATOM 1932 N N . GLN B 1 68 ? -7.184 28.125 17.969 1 97.56 68 GLN B N 1
ATOM 1933 C CA . GLN B 1 68 ? -7.027 29.531 17.594 1 97.56 68 GLN B CA 1
ATOM 1934 C C . GLN B 1 68 ? -6.184 29.672 16.344 1 97.56 68 GLN B C 1
ATOM 1936 O O . GLN B 1 68 ? -5.312 28.844 16.062 1 97.56 68 GLN B O 1
ATOM 1941 N N . ILE B 1 69 ? -6.48 30.734 15.641 1 98.44 69 ILE B N 1
ATOM 1942 C CA . ILE B 1 69 ? -5.73 31.047 14.43 1 98.44 69 ILE B CA 1
ATOM 1943 C C . ILE B 1 69 ? -4.641 32.062 14.758 1 98.44 69 ILE B C 1
ATOM 1945 O O . ILE B 1 69 ? -4.91 33.094 15.398 1 98.44 69 ILE B O 1
ATOM 1949 N N . TYR B 1 70 ? -3.486 31.766 14.383 1 98.12 70 TYR B N 1
ATOM 1950 C CA . TYR B 1 70 ? -2.346 32.656 14.555 1 98.12 70 TYR B CA 1
ATOM 1951 C C . TYR B 1 70 ? -1.783 33.094 13.211 1 98.12 70 TYR B C 1
ATOM 1953 O O . TYR B 1 70 ? -1.879 32.344 12.219 1 98.12 70 TYR B O 1
ATOM 1961 N N . HIS B 1 71 ? -1.22 34.25 13.227 1 97.94 71 HIS B N 1
ATOM 1962 C CA . HIS B 1 71 ? -0.757 34.844 11.984 1 97.94 71 HIS B CA 1
ATOM 1963 C C . HIS B 1 71 ? 0.76 35.031 11.984 1 97.94 71 HIS B C 1
ATOM 1965 O O . HIS B 1 71 ? 1.322 35.656 12.891 1 97.94 71 HIS B O 1
ATOM 1971 N N . LEU B 1 72 ? 1.321 34.469 10.969 1 98.06 72 LEU B N 1
ATOM 1972 C CA . LEU B 1 72 ? 2.773 34.5 10.828 1 98.06 72 LEU B CA 1
ATOM 1973 C C . LEU B 1 72 ? 3.213 35.719 10.031 1 98.06 72 LEU B C 1
ATOM 1975 O O . LEU B 1 72 ? 2.732 35.969 8.914 1 98.06 72 LEU B O 1
ATOM 1979 N N . TYR B 1 73 ? 4.098 36.5 10.664 1 97.12 73 TYR B N 1
ATOM 1980 C CA . TYR B 1 73 ? 4.648 37.688 10.008 1 97.12 73 TYR B CA 1
ATOM 1981 C C . TYR B 1 73 ? 6.168 37.594 9.906 1 97.12 73 TYR B C 1
ATOM 1983 O O . TYR B 1 73 ? 6.801 36.875 10.664 1 97.12 73 TYR B O 1
ATOM 1991 N N . GLU B 1 74 ? 6.656 38.281 8.93 1 97.5 74 GLU B N 1
ATOM 1992 C CA . GLU B 1 74 ? 8.094 38.438 8.766 1 97.5 74 GLU B CA 1
ATOM 1993 C C . GLU B 1 74 ? 8.477 39.938 8.82 1 97.5 74 GLU B C 1
ATOM 1995 O O . GLU B 1 74 ? 7.977 40.719 8.031 1 97.5 74 GLU B O 1
ATOM 2000 N N . LYS B 1 75 ? 9.344 40.219 9.742 1 95 75 LYS B N 1
ATOM 2001 C CA . LYS B 1 75 ? 9.836 41.594 9.859 1 95 75 LYS B CA 1
ATOM 2002 C C . LYS B 1 75 ? 10.844 41.906 8.766 1 95 75 LYS B C 1
ATOM 2004 O O . LYS B 1 75 ? 11.305 41 8.055 1 95 75 LYS B O 1
ATOM 2009 N N . SER B 1 76 ? 11.102 43.25 8.688 1 93.94 76 SER B N 1
ATOM 2010 C CA . SER B 1 76 ? 12.07 43.688 7.691 1 93.94 76 SER B CA 1
ATOM 2011 C C . SER B 1 76 ? 13.445 43.062 7.957 1 93.94 76 SER B C 1
ATOM 2013 O O . SER B 1 76 ? 14.25 42.906 7.039 1 93.94 76 SER B O 1
ATOM 2015 N N . THR B 1 77 ? 13.703 42.625 9.211 1 93.62 77 THR B N 1
ATOM 2016 C CA . THR B 1 77 ? 14.953 42 9.609 1 93.62 77 THR B CA 1
ATOM 2017 C C . THR B 1 77 ? 15.031 40.562 9.102 1 93.62 77 THR B C 1
ATOM 2019 O O . THR B 1 77 ? 16.094 39.938 9.109 1 93.62 77 THR B O 1
ATOM 2022 N N . GLY B 1 78 ? 13.938 40 8.695 1 94.56 78 GLY B N 1
ATOM 2023 C CA . GLY B 1 78 ? 13.883 38.625 8.266 1 94.56 78 GLY B CA 1
ATOM 2024 C C . GLY B 1 78 ? 13.391 37.688 9.352 1 94.56 78 GLY B C 1
ATOM 2025 O O . GLY B 1 78 ? 13.125 36.5 9.086 1 94.56 78 GLY B O 1
ATOM 2026 N N . LYS B 1 79 ? 13.273 38.219 10.516 1 95.44 79 LYS B N 1
ATOM 2027 C CA . LYS B 1 79 ? 12.812 37.375 11.625 1 95.44 79 LYS B CA 1
ATOM 2028 C C . LYS B 1 79 ? 11.297 37.188 11.562 1 95.44 79 LYS B C 1
ATOM 2030 O O . LYS B 1 79 ? 10.555 38.094 11.25 1 95.44 79 LYS B O 1
ATOM 2035 N N . GLN B 1 80 ? 10.914 35.969 11.852 1 97.38 80 GLN B N 1
ATOM 2036 C CA . GLN B 1 80 ? 9.492 35.656 11.836 1 97.38 80 GLN B CA 1
ATOM 2037 C C . GLN B 1 80 ? 8.922 35.594 13.25 1 97.38 80 GLN B C 1
ATOM 2039 O O . GLN B 1 80 ? 9.648 35.281 14.203 1 97.38 80 GLN B O 1
ATOM 2044 N N . TYR B 1 81 ? 7.699 35.938 13.328 1 96.12 81 TYR B N 1
ATOM 2045 C CA . TYR B 1 81 ? 7.02 35.812 14.617 1 96.12 81 TYR B CA 1
ATOM 2046 C C . TYR B 1 81 ? 5.527 35.594 14.43 1 96.12 81 TYR B C 1
ATOM 2048 O O . TYR B 1 81 ? 4.965 35.906 13.383 1 96.12 81 TYR B O 1
ATOM 2056 N N . PHE B 1 82 ? 4.918 35.031 15.453 1 96.62 82 PHE B N 1
ATOM 2057 C CA . PHE B 1 82 ? 3.479 34.812 15.43 1 96.62 82 PHE B CA 1
ATOM 2058 C C . PHE B 1 82 ? 2.748 35.938 16.156 1 96.62 82 PHE B C 1
ATOM 2060 O O . PHE B 1 82 ? 3.178 36.375 17.219 1 96.62 82 PHE B O 1
ATOM 2067 N N . SER B 1 83 ? 1.602 36.344 15.555 1 95.38 83 SER B N 1
ATOM 2068 C CA . SER B 1 83 ? 0.726 37.344 16.156 1 95.38 83 SER B CA 1
ATOM 2069 C C . SER B 1 83 ? -0.713 36.844 16.234 1 95.38 83 SER B C 1
ATOM 2071 O O . SER B 1 83 ? -1.131 36.031 15.422 1 95.38 83 SER B O 1
ATOM 2073 N N . MET B 1 84 ? -1.413 37.344 17.172 1 95 84 MET B N 1
ATOM 2074 C CA . MET B 1 84 ? -2.848 37.094 17.266 1 95 84 MET B CA 1
ATOM 2075 C C . MET B 1 84 ? -3.621 37.969 16.297 1 95 84 MET B C 1
ATOM 2077 O O . MET B 1 84 ? -4.773 37.688 15.969 1 95 84 MET B O 1
ATOM 2081 N N . LEU B 1 85 ? -2.961 39.062 15.914 1 95.06 85 LEU B N 1
ATOM 2082 C CA . LEU B 1 85 ? -3.635 40.031 15.078 1 95.06 85 LEU B CA 1
ATOM 2083 C C . LEU B 1 85 ? -3.494 39.688 13.602 1 95.06 85 LEU B C 1
ATOM 2085 O O . LEU B 1 85 ? -2.391 39.406 13.125 1 95.06 85 LEU B O 1
ATOM 2089 N N . SER B 1 86 ? -4.59 39.75 12.93 1 96 86 SER B N 1
ATOM 2090 C CA . SER B 1 86 ? -4.59 39.562 11.484 1 96 86 SER B CA 1
ATOM 2091 C C . SER B 1 86 ? -4.113 40.812 10.758 1 96 86 SER B C 1
ATOM 2093 O O . SER B 1 86 ? -4.039 41.906 11.359 1 96 86 SER B O 1
ATOM 2095 N N . PRO B 1 87 ? -3.768 40.688 9.445 1 94.38 87 PRO B N 1
ATOM 2096 C CA . PRO B 1 87 ? -3.391 41.875 8.68 1 94.38 87 PRO B CA 1
ATOM 2097 C C . PRO B 1 87 ? -4.477 42.938 8.68 1 94.38 87 PRO B C 1
ATOM 2099 O O . PRO B 1 87 ? -4.168 44.125 8.727 1 94.38 87 PRO B O 1
ATOM 2102 N N . GLN B 1 88 ? -5.703 42.469 8.625 1 93.19 88 GLN B N 1
ATOM 2103 C CA . GLN B 1 88 ? -6.828 43.406 8.633 1 93.19 88 GLN B CA 1
ATOM 2104 C C . GLN B 1 88 ? -6.926 44.125 9.961 1 93.19 88 GLN B C 1
ATOM 2106 O O . GLN B 1 88 ? -7.242 45.344 9.992 1 93.19 88 GLN B O 1
ATOM 2111 N N . GLU B 1 89 ? -6.582 43.469 11.023 1 93.81 89 GLU B N 1
ATOM 2112 C CA . GLU B 1 89 ? -6.68 44.031 12.367 1 93.81 89 GLU B CA 1
ATOM 2113 C C . GLU B 1 89 ? -5.535 45 12.641 1 93.81 89 GLU B C 1
ATOM 2115 O O . GLU B 1 89 ? -5.668 45.906 13.453 1 93.81 89 GLU B O 1
ATOM 2120 N N . TRP B 1 90 ? -4.398 44.844 12 1 91.31 90 TRP B N 1
ATOM 2121 C CA . TRP B 1 90 ? -3.281 45.75 12.141 1 91.31 90 TRP B CA 1
ATOM 2122 C C . TRP B 1 90 ? -3.633 47.125 11.555 1 91.31 90 TRP B C 1
ATOM 2124 O O . TRP B 1 90 ? -3.25 48.156 12.109 1 91.31 90 TRP B O 1
ATOM 2134 N N . GLY B 1 91 ? -4.312 47.094 10.445 1 85.38 91 GLY B N 1
ATOM 2135 C CA . GLY B 1 91 ? -4.684 48.312 9.773 1 85.38 91 GLY B CA 1
ATOM 2136 C C . GLY B 1 91 ? -3.49 49.188 9.43 1 85.38 91 GLY B C 1
ATOM 2137 O O . GLY B 1 91 ? -2.486 48.719 8.914 1 85.38 91 GLY B O 1
ATOM 2138 N N . SER B 1 92 ? -3.648 50.531 9.75 1 85.19 92 SER B N 1
ATOM 2139 C CA . SER B 1 92 ? -2.629 51.531 9.406 1 85.19 92 SER B CA 1
ATOM 2140 C C . SER B 1 92 ? -1.464 51.469 10.391 1 85.19 92 SER B C 1
ATOM 2142 O O . SER B 1 92 ? -0.39 52 10.117 1 85.19 92 SER B O 1
ATOM 2144 N N . GLN B 1 93 ? -1.687 50.75 11.523 1 85 93 GLN B N 1
ATOM 2145 C CA . GLN B 1 93 ? -0.651 50.719 12.555 1 85 93 GLN B CA 1
ATOM 2146 C C . GLN B 1 93 ? 0.273 49.531 12.367 1 85 93 GLN B C 1
ATOM 2148 O O . GLN B 1 93 ? 1.068 49.188 13.25 1 85 93 GLN B O 1
ATOM 2153 N N . ALA B 1 94 ? 0.191 48.906 11.164 1 84.06 94 ALA B N 1
ATOM 2154 C CA . ALA B 1 94 ? 1.001 47.719 10.969 1 84.06 94 ALA B CA 1
ATOM 2155 C C . ALA B 1 94 ? 2.482 48.062 10.852 1 84.06 94 ALA B C 1
ATOM 2157 O O . ALA B 1 94 ? 2.846 49 10.148 1 84.06 94 ALA B O 1
ATOM 2158 N N . PRO B 1 95 ? 3.24 47.469 11.656 1 87.31 95 PRO B N 1
ATOM 2159 C CA . PRO B 1 95 ? 4.68 47.625 11.445 1 87.31 95 PRO B CA 1
ATOM 2160 C C . PRO B 1 95 ? 5.141 47.156 10.07 1 87.31 95 PRO B C 1
ATOM 2162 O O . PRO B 1 95 ? 4.344 46.625 9.305 1 87.31 95 PRO B O 1
ATOM 2165 N N . ASP B 1 96 ? 6.34 47.562 9.742 1 92 96 ASP B N 1
ATOM 2166 C CA . ASP B 1 96 ? 6.914 47.062 8.492 1 92 96 ASP B CA 1
ATOM 2167 C C . ASP B 1 96 ? 7.133 45.562 8.555 1 92 96 ASP B C 1
ATOM 2169 O O . ASP B 1 96 ? 8.109 45.094 9.133 1 92 96 ASP B O 1
ATOM 2173 N N . GLN B 1 97 ? 6.145 44.938 8.023 1 94.5 97 GLN B N 1
ATOM 2174 C CA . GLN B 1 97 ? 6.168 43.469 8.086 1 94.5 97 GLN B CA 1
ATOM 2175 C C . GLN B 1 97 ? 5.383 42.844 6.934 1 94.5 97 GLN B C 1
ATOM 2177 O O . GLN B 1 97 ? 4.484 43.5 6.379 1 94.5 97 GLN B O 1
ATOM 2182 N N . LYS B 1 98 ? 5.793 41.656 6.535 1 96.06 98 LYS B N 1
ATOM 2183 C CA . LYS B 1 98 ? 5.09 40.875 5.512 1 96.06 98 LYS B CA 1
ATOM 2184 C C . LYS B 1 98 ? 4.281 39.75 6.137 1 96.06 98 LYS B C 1
ATOM 2186 O O . LYS B 1 98 ? 4.789 39 6.984 1 96.06 98 LYS B O 1
ATOM 2191 N N . HIS B 1 99 ? 3.064 39.719 5.797 1 96.94 99 HIS B N 1
ATOM 2192 C CA . HIS B 1 99 ? 2.246 38.594 6.23 1 96.94 99 HIS B CA 1
ATOM 2193 C C . HIS B 1 99 ? 2.584 37.344 5.441 1 96.94 99 HIS B C 1
ATOM 2195 O O . HIS B 1 99 ? 2.465 37.312 4.215 1 96.94 99 HIS B O 1
ATOM 2201 N N . ILE B 1 100 ? 2.967 36.219 6.109 1 97.69 100 ILE B N 1
ATOM 2202 C CA . ILE B 1 100 ? 3.387 34.969 5.457 1 97.69 100 ILE B CA 1
ATOM 2203 C C . ILE B 1 100 ? 2.199 34.031 5.348 1 97.69 100 ILE B C 1
ATOM 2205 O O . ILE B 1 100 ? 2.031 33.344 4.332 1 97.69 100 ILE B O 1
ATOM 2209 N N . GLY B 1 101 ? 1.45 33.938 6.395 1 97.44 101 GLY B N 1
ATOM 2210 C CA . GLY B 1 101 ? 0.296 33.062 6.41 1 97.44 101 GLY B CA 1
ATOM 2211 C C . GLY B 1 101 ? -0.386 32.969 7.766 1 97.44 101 GLY B C 1
ATOM 2212 O O . GLY B 1 101 ? 0.115 33.531 8.75 1 97.44 101 GLY B O 1
ATOM 2213 N N . SER B 1 102 ? -1.575 32.469 7.758 1 98.38 102 SER B N 1
ATOM 2214 C CA . SER B 1 102 ? -2.355 32.219 8.969 1 98.38 102 SER B CA 1
ATOM 2215 C C . SER B 1 102 ? -2.633 30.75 9.188 1 98.38 102 SER B C 1
ATOM 2217 O O . SER B 1 102 ? -2.91 30.016 8.227 1 98.38 102 SER B O 1
ATOM 2219 N N . PHE B 1 103 ? -2.494 30.297 10.367 1 98.56 103 PHE B N 1
ATOM 2220 C CA . PHE B 1 103 ? -2.598 28.875 10.688 1 98.56 103 PHE B CA 1
ATOM 2221 C C . PHE B 1 103 ? -3.416 28.656 11.953 1 98.56 103 PHE B C 1
ATOM 2223 O O . PHE B 1 103 ? -3.279 29.406 12.922 1 98.56 103 PHE B O 1
ATOM 2230 N N . ARG B 1 104 ? -4.242 27.703 11.961 1 98.62 104 ARG B N 1
ATOM 2231 C CA . ARG B 1 104 ? -4.93 27.281 13.172 1 98.62 104 ARG B CA 1
ATOM 2232 C C . ARG B 1 104 ? -4.152 26.188 13.898 1 98.62 104 ARG B C 1
ATOM 2234 O O . ARG B 1 104 ? -3.703 25.219 13.273 1 98.62 104 ARG B O 1
ATOM 2241 N N . LEU B 1 105 ? -3.941 26.422 15.148 1 98.5 105 LEU B N 1
ATOM 2242 C CA . LEU B 1 105 ? -3.326 25.375 15.961 1 98.5 105 LEU B CA 1
ATOM 2243 C C . LEU B 1 105 ? -4.355 24.328 16.359 1 98.5 105 LEU B C 1
ATOM 2245 O O . LEU B 1 105 ? -5.395 24.641 16.938 1 98.5 105 LEU B O 1
ATOM 2249 N N . GLU B 1 106 ? -3.992 23.062 16.031 1 97.81 106 GLU B N 1
ATOM 2250 C CA . GLU B 1 106 ? -4.922 21.969 16.312 1 97.81 106 GLU B CA 1
ATOM 2251 C C . GLU B 1 106 ? -4.629 21.328 17.656 1 97.81 106 GLU B C 1
ATOM 2253 O O . GLU B 1 106 ? -3.572 21.547 18.25 1 97.81 106 GLU B O 1
ATOM 2258 N N . ALA B 1 107 ? -5.629 20.5 18.125 1 95.62 107 ALA B N 1
ATOM 2259 C CA . ALA B 1 107 ? -5.516 19.844 19.422 1 95.62 107 ALA B CA 1
ATOM 2260 C C . ALA B 1 107 ? -4.312 18.906 19.469 1 95.62 107 ALA B C 1
ATOM 2262 O O . ALA B 1 107 ? -3.699 18.703 20.516 1 95.62 107 ALA B O 1
ATOM 2263 N N . ASP B 1 108 ? -3.955 18.406 18.312 1 96 108 ASP B N 1
ATOM 2264 C CA . ASP B 1 108 ? -2.814 17.5 18.266 1 96 108 ASP B CA 1
ATOM 2265 C C . ASP B 1 108 ? -1.517 18.266 18 1 96 108 ASP B C 1
ATOM 2267 O O . ASP B 1 108 ? -0.502 17.656 17.641 1 96 108 ASP B O 1
ATOM 2271 N N . GLN B 1 109 ? -1.572 19.578 18.047 1 97.31 109 GLN B N 1
ATOM 2272 C CA . GLN B 1 109 ? -0.449 20.516 17.938 1 97.31 109 GLN B CA 1
ATOM 2273 C C . GLN B 1 109 ? 0.055 20.578 16.5 1 97.31 109 GLN B C 1
ATOM 2275 O O . GLN B 1 109 ? 1.186 21.016 16.25 1 97.31 109 GLN B O 1
ATOM 2280 N N . SER B 1 110 ? -0.742 20.078 15.547 1 97.81 110 SER B N 1
ATOM 2281 C CA . SER B 1 110 ? -0.453 20.359 14.141 1 97.81 110 SER B CA 1
ATOM 2282 C C . SER B 1 110 ? -1.038 21.703 13.711 1 97.81 110 SER B C 1
ATOM 2284 O O . SER B 1 110 ? -1.844 22.281 14.43 1 97.81 110 SER B O 1
ATOM 2286 N N . TRP B 1 111 ? -0.5 22.203 12.609 1 98.38 111 TRP B N 1
ATOM 2287 C CA . TRP B 1 111 ? -0.958 23.484 12.094 1 98.38 111 TRP B CA 1
ATOM 2288 C C . TRP B 1 111 ? -1.762 23.312 10.812 1 98.38 111 TRP B C 1
ATOM 2290 O O . TRP B 1 111 ? -1.36 22.547 9.922 1 98.38 111 TRP B O 1
ATOM 2300 N N . THR B 1 112 ? -2.887 23.922 10.727 1 98.25 112 THR B N 1
ATOM 2301 C CA . THR B 1 112 ? -3.703 23.938 9.523 1 98.25 112 THR B CA 1
ATOM 2302 C C . THR B 1 112 ? -3.744 25.328 8.898 1 98.25 112 THR B C 1
ATOM 2304 O O . THR B 1 112 ? -4.203 26.281 9.531 1 98.25 112 THR B O 1
ATOM 2307 N N . PRO B 1 113 ? -3.193 25.391 7.73 1 98.06 113 PRO B N 1
ATOM 2308 C CA . PRO B 1 113 ? -3.326 26.688 7.078 1 98.06 113 PRO B CA 1
ATOM 2309 C C . PRO B 1 113 ? -4.773 27.172 7.004 1 98.06 113 PRO B C 1
ATOM 2311 O O . PRO B 1 113 ? -5.688 26.359 6.84 1 98.06 113 PRO B O 1
ATOM 2314 N N . GLU B 1 114 ? -4.949 28.391 7.07 1 97.56 114 GLU B N 1
ATOM 2315 C CA . GLU B 1 114 ? -6.285 28.984 7.156 1 97.56 114 GLU B CA 1
ATOM 2316 C C . GLU B 1 114 ? -7.156 28.547 5.98 1 97.56 114 GLU B C 1
ATOM 2318 O O . GLU B 1 114 ? -8.336 28.25 6.152 1 97.56 114 GLU B O 1
ATOM 2323 N N . TYR B 1 115 ? -6.633 28.422 4.703 1 96.19 115 TYR B N 1
ATOM 2324 C CA . TYR B 1 115 ? -7.395 28.094 3.504 1 96.19 115 TYR B CA 1
ATOM 2325 C C . TYR B 1 115 ? -7.812 26.625 3.514 1 96.19 115 TYR B C 1
ATOM 2327 O O . TYR B 1 115 ? -8.656 26.219 2.717 1 96.19 115 TYR B O 1
ATOM 2335 N N . GLU B 1 116 ? -7.285 25.859 4.461 1 97.19 116 GLU B N 1
ATOM 2336 C CA . GLU B 1 116 ? -7.59 24.438 4.512 1 97.19 116 GLU B CA 1
ATOM 2337 C C . GLU B 1 116 ? -8.484 24.094 5.699 1 97.19 116 GLU B C 1
ATOM 2339 O O . GLU B 1 116 ? -8.898 22.953 5.871 1 97.19 116 GLU B O 1
ATOM 2344 N N . ILE B 1 117 ? -8.789 25.031 6.516 1 97.5 117 ILE B N 1
ATOM 2345 C CA . ILE B 1 117 ? -9.492 24.797 7.773 1 97.5 117 ILE B CA 1
ATOM 2346 C C . ILE B 1 117 ? -10.867 24.188 7.492 1 97.5 117 ILE B C 1
ATOM 2348 O O . ILE B 1 117 ? -11.25 23.188 8.109 1 97.5 117 ILE B O 1
ATOM 2352 N N . THR B 1 118 ? -11.562 24.734 6.539 1 96.88 118 THR B N 1
ATOM 2353 C CA . THR B 1 118 ? -12.898 24.25 6.223 1 96.88 118 THR B CA 1
ATOM 2354 C C . THR B 1 118 ? -12.852 22.797 5.75 1 96.88 118 THR B C 1
ATOM 2356 O O . THR B 1 118 ? -13.648 21.969 6.191 1 96.88 118 THR B O 1
ATOM 2359 N N . ARG B 1 119 ? -12 22.562 4.895 1 96.19 119 ARG B N 1
ATOM 2360 C CA . ARG B 1 119 ? -11.852 21.203 4.387 1 96.19 119 ARG B CA 1
ATOM 2361 C C . ARG B 1 119 ? -11.508 20.234 5.512 1 96.19 119 ARG B C 1
ATOM 2363 O O . ARG B 1 119 ? -12.094 19.156 5.613 1 96.19 119 ARG B O 1
ATOM 2370 N N . ARG B 1 120 ? -10.578 20.547 6.309 1 95.69 120 ARG B N 1
ATOM 2371 C CA . ARG B 1 120 ? -10.18 19.703 7.422 1 95.69 120 ARG B CA 1
ATOM 2372 C C . ARG B 1 120 ? -11.359 19.422 8.352 1 95.69 120 ARG B C 1
ATOM 2374 O O . ARG B 1 120 ? -11.555 18.281 8.789 1 95.69 120 ARG B O 1
ATOM 2381 N N . ASP B 1 121 ? -12.117 20.469 8.625 1 96.06 121 ASP B N 1
ATOM 2382 C CA . ASP B 1 121 ? -13.25 20.312 9.523 1 96.06 121 ASP B CA 1
ATOM 2383 C C . ASP B 1 121 ? -14.297 19.375 8.93 1 96.06 121 ASP B C 1
ATOM 2385 O O . ASP B 1 121 ? -14.883 18.547 9.641 1 96.06 121 ASP B O 1
ATOM 2389 N N . GLN B 1 122 ? -14.492 19.5 7.668 1 95.56 122 GLN B N 1
ATOM 2390 C CA . GLN B 1 122 ? -15.43 18.609 6.984 1 95.56 122 GLN B CA 1
ATOM 2391 C C . GLN B 1 122 ? -14.945 17.156 7.031 1 95.56 122 GLN B C 1
ATOM 2393 O O . GLN B 1 122 ? -15.734 16.25 7.273 1 95.56 122 GLN B O 1
ATOM 2398 N N . ASP B 1 123 ? -13.711 17.016 6.824 1 92.62 123 ASP B N 1
ATOM 2399 C CA . ASP B 1 123 ? -13.133 15.68 6.867 1 92.62 123 ASP B CA 1
ATOM 2400 C C . ASP B 1 123 ? -13.289 15.062 8.258 1 92.62 123 ASP B C 1
ATOM 2402 O O . ASP B 1 123 ? -13.648 13.883 8.375 1 92.62 123 ASP B O 1
ATOM 2406 N N . ILE B 1 124 ? -13.055 15.773 9.219 1 93.69 124 ILE B N 1
ATOM 2407 C CA . ILE B 1 124 ? -13.133 15.297 10.594 1 93.69 124 ILE B CA 1
ATOM 2408 C C . ILE B 1 124 ? -14.57 14.914 10.93 1 93.69 124 ILE B C 1
ATOM 2410 O O . ILE B 1 124 ? -14.812 13.883 11.562 1 93.69 124 ILE B O 1
ATOM 2414 N N . LEU B 1 125 ? -15.43 15.75 10.516 1 92.88 125 LEU B N 1
ATOM 2415 C CA . LEU B 1 125 ? -16.844 15.453 10.75 1 92.88 125 LEU B CA 1
ATOM 2416 C C . LEU B 1 125 ? -17.234 14.141 10.086 1 92.88 125 LEU B C 1
ATOM 2418 O O . LEU B 1 125 ? -17.938 13.32 10.688 1 92.88 125 LEU B O 1
ATOM 2422 N N . THR B 1 126 ? -16.828 13.977 8.852 1 90.81 126 THR B N 1
ATOM 2423 C CA . THR B 1 126 ? -17.109 12.742 8.117 1 90.81 126 THR B CA 1
ATOM 2424 C C . THR B 1 126 ? -16.531 11.539 8.852 1 90.81 126 THR B C 1
ATOM 2426 O O . THR B 1 126 ? -17.203 10.508 9 1 90.81 126 THR B O 1
ATOM 2429 N N . LEU B 1 127 ? -15.359 11.68 9.352 1 89.69 127 LEU B N 1
ATOM 2430 C CA . LEU B 1 127 ? -14.688 10.586 10.055 1 89.69 127 LEU B CA 1
ATOM 2431 C C . LEU B 1 127 ? -15.391 10.273 11.367 1 89.69 127 LEU B C 1
ATOM 2433 O O . LEU B 1 127 ? -15.555 9.109 11.734 1 89.69 127 LEU B O 1
ATOM 2437 N N . ARG B 1 128 ? -15.734 11.289 12.055 1 89.88 128 ARG B N 1
ATOM 2438 C CA . ARG B 1 128 ? -16.453 11.109 13.312 1 89.88 128 ARG B CA 1
ATOM 2439 C C . ARG B 1 128 ? -17.766 10.375 13.086 1 89.88 128 ARG B C 1
ATOM 2441 O O . ARG B 1 128 ? -18.141 9.516 13.891 1 89.88 128 ARG B O 1
ATOM 2448 N N . ASN B 1 129 ? -18.438 10.711 11.922 1 88.19 129 ASN B N 1
ATOM 2449 C CA . ASN B 1 129 ? -19.672 10.008 11.57 1 88.19 129 ASN B CA 1
ATOM 2450 C C . ASN B 1 129 ? -19.406 8.531 11.273 1 88.19 129 ASN B C 1
ATOM 2452 O O . ASN B 1 129 ? -20.188 7.668 11.672 1 88.19 129 ASN B O 1
ATOM 2456 N N . LEU B 1 130 ? -18.359 8.281 10.633 1 84 130 LEU B N 1
ATOM 2457 C CA . LEU B 1 130 ? -17.984 6.902 10.328 1 84 130 LEU B CA 1
ATOM 2458 C C . LEU B 1 130 ? -17.641 6.137 11.609 1 84 130 LEU B C 1
ATOM 2460 O O . LEU B 1 130 ? -18.047 4.984 11.766 1 84 130 LEU B O 1
ATOM 2464 N N . MET B 1 131 ? -16.953 6.766 12.484 1 87.31 131 MET B N 1
ATOM 2465 C CA . MET B 1 131 ? -16.562 6.141 13.75 1 87.31 131 MET B CA 1
ATOM 2466 C C . MET B 1 131 ? -17.797 5.852 14.602 1 87.31 131 MET B C 1
ATOM 2468 O O . MET B 1 131 ? -17.875 4.801 15.242 1 87.31 131 MET B O 1
ATOM 2472 N N . ALA B 1 132 ? -18.656 6.734 14.555 1 85.12 132 ALA B N 1
ATOM 2473 C CA . ALA B 1 132 ? -19.891 6.551 15.297 1 85.12 132 ALA B CA 1
ATOM 2474 C C . ALA B 1 132 ? -20.703 5.395 14.727 1 85.12 132 ALA B C 1
ATOM 2476 O O . ALA B 1 132 ? -21.297 4.613 15.477 1 85.12 132 ALA B O 1
ATOM 2477 N N . ALA B 1 133 ? -20.766 5.27 13.438 1 76.75 133 ALA B N 1
ATOM 2478 C CA . ALA B 1 133 ? -21.469 4.184 12.773 1 76.75 133 ALA B CA 1
ATOM 2479 C C . ALA B 1 133 ? -20.828 2.834 13.078 1 76.75 133 ALA B C 1
ATOM 2481 O O . ALA B 1 133 ? -21.516 1.831 13.258 1 76.75 133 ALA B O 1
ATOM 2482 N N . GLY B 1 134 ? -19.547 2.838 13.109 1 69.94 134 GLY B N 1
ATOM 2483 C CA . GLY B 1 134 ? -18.844 1.612 13.445 1 69.94 134 GLY B CA 1
ATOM 2484 C C . GLY B 1 134 ? -19.078 1.154 14.867 1 69.94 134 GLY B C 1
ATOM 2485 O O . GLY B 1 134 ? -19.188 -0.046 15.133 1 69.94 134 GLY B O 1
ATOM 2486 N N . GLN B 1 135 ? -19 2.086 15.727 1 74.44 135 GLN B N 1
ATOM 2487 C CA . GLN B 1 135 ? -19.25 1.779 17.125 1 74.44 135 GLN B CA 1
ATOM 2488 C C . GLN B 1 135 ? -20.672 1.258 17.328 1 74.44 135 GLN B C 1
ATOM 2490 O O . GLN B 1 135 ? -20.906 0.375 18.156 1 74.44 135 GLN B O 1
ATOM 2495 N N . ALA B 1 136 ? -21.5 1.782 16.578 1 66.81 136 ALA B N 1
ATOM 2496 C CA . ALA B 1 136 ? -22.891 1.347 16.656 1 66.81 136 ALA B CA 1
ATOM 2497 C C . ALA B 1 136 ? -23.047 -0.074 16.125 1 66.81 136 ALA B C 1
ATOM 2499 O O . ALA B 1 136 ? -23.844 -0.856 16.656 1 66.81 136 ALA B O 1
ATOM 2500 N N . ALA B 1 137 ? -22.312 -0.376 15.094 1 62.5 137 ALA B N 1
ATOM 2501 C CA . ALA B 1 137 ? -22.391 -1.714 14.516 1 62.5 137 ALA B CA 1
ATOM 2502 C C . ALA B 1 137 ? -21.844 -2.764 15.477 1 62.5 137 ALA B C 1
ATOM 2504 O O . ALA B 1 137 ? -22.344 -3.885 15.539 1 62.5 137 ALA B O 1
ATOM 2505 N N . THR B 1 138 ? -20.766 -2.426 16.188 1 62.62 138 THR B N 1
ATOM 2506 C CA . THR B 1 138 ? -20.203 -3.387 17.125 1 62.62 138 THR B CA 1
ATOM 2507 C C . THR B 1 138 ? -21.109 -3.549 18.344 1 62.62 138 THR B C 1
ATOM 2509 O O . THR B 1 138 ? -21.109 -4.602 18.984 1 62.62 138 THR B O 1
ATOM 2512 N N . SER B 1 139 ? -21.672 -2.508 18.594 1 61.03 139 SER B N 1
ATOM 2513 C CA . SER B 1 139 ? -22.531 -2.605 19.766 1 61.03 139 SER B CA 1
ATOM 2514 C C . SER B 1 139 ? -23.781 -3.43 19.453 1 61.03 139 SER B C 1
ATOM 2516 O O . SER B 1 139 ? -24.328 -4.102 20.344 1 61.03 139 SER B O 1
ATOM 2518 N N . THR B 1 140 ? -24.297 -3.152 18.297 1 55.09 140 THR B N 1
ATOM 2519 C CA . THR B 1 140 ? -25.531 -3.873 18.031 1 55.09 140 THR B CA 1
ATOM 2520 C C . THR B 1 140 ? -25.234 -5.266 17.469 1 55.09 140 THR B C 1
ATOM 2522 O O . THR B 1 140 ? -26.125 -6.113 17.406 1 55.09 140 THR B O 1
ATOM 2525 N N . GLY B 1 141 ? -24.281 -5.941 17.906 1 46.72 141 GLY B N 1
ATOM 2526 C CA . GLY B 1 141 ? -23.922 -7.301 17.531 1 46.72 141 GLY B CA 1
ATOM 2527 C C . GLY B 1 141 ? -23.875 -7.5 16.016 1 46.72 141 GLY B C 1
ATOM 2528 O O . GLY B 1 141 ? -23.578 -8.602 15.547 1 46.72 141 GLY B O 1
ATOM 2529 N N . ALA B 1 142 ? -24.688 -6.844 15.297 1 45.44 142 ALA B N 1
ATOM 2530 C CA . ALA B 1 142 ? -24.75 -7.141 13.867 1 45.44 142 ALA B CA 1
ATOM 2531 C C . ALA B 1 142 ? -23.5 -6.66 13.148 1 45.44 142 ALA B C 1
ATOM 2533 O O . ALA B 1 142 ? -23.125 -5.484 13.242 1 45.44 142 ALA B O 1
ATOM 2534 N N . GLY B 1 143 ? -22.5 -7.352 13.172 1 42.81 143 GLY B N 1
ATOM 2535 C CA . GLY B 1 143 ? -21.125 -7.27 12.711 1 42.81 143 GLY B CA 1
ATOM 2536 C C . GLY B 1 143 ? -20.969 -6.5 11.414 1 42.81 143 GLY B C 1
ATOM 2537 O O . GLY B 1 143 ? -19.875 -6.453 10.836 1 42.81 143 GLY B O 1
ATOM 2538 N N . SER B 1 144 ? -22.047 -6.426 10.578 1 44.75 144 SER B N 1
ATOM 2539 C CA . SER B 1 144 ? -21.781 -6.004 9.211 1 44.75 144 SER B CA 1
ATOM 2540 C C . SER B 1 144 ? -21.594 -4.496 9.117 1 44.75 144 SER B C 1
ATOM 2542 O O . SER B 1 144 ? -22.469 -3.73 9.539 1 44.75 144 SER B O 1
ATOM 2544 N N . LEU B 1 145 ? -20.578 -4.012 9.508 1 47.88 145 LEU B N 1
ATOM 2545 C CA . LEU B 1 145 ? -20.344 -2.613 9.156 1 47.88 145 LEU B CA 1
ATOM 2546 C C . LEU B 1 145 ? -20.906 -2.303 7.773 1 47.88 145 LEU B C 1
ATOM 2548 O O . LEU B 1 145 ? -20.406 -2.789 6.762 1 47.88 145 LEU B O 1
ATOM 2552 N N . CYS B 1 146 ? -22.281 -2.316 7.695 1 44.5 146 CYS B N 1
ATOM 2553 C CA . CYS B 1 146 ? -22.875 -1.864 6.445 1 44.5 146 CYS B CA 1
ATOM 2554 C C . CYS B 1 146 ? -22.547 -0.401 6.18 1 44.5 146 CYS B C 1
ATOM 2556 O O . CYS B 1 146 ? -22.828 0.465 7.012 1 44.5 146 CYS B O 1
ATOM 2558 N N . LEU B 1 147 ? -21.391 -0.037 5.586 1 44 147 LEU B N 1
ATOM 2559 C CA . LEU B 1 147 ? -21.25 1.32 5.07 1 44 147 LEU B CA 1
ATOM 2560 C C . LEU B 1 147 ? -22.562 1.823 4.488 1 44 147 LEU B C 1
ATOM 2562 O O . LEU B 1 147 ? -23.125 1.199 3.586 1 44 147 LEU B O 1
ATOM 2566 N N . GLN B 1 148 ? -23.469 2.217 5.332 1 38.75 148 GLN B N 1
ATOM 2567 C CA . GLN B 1 148 ? -24.734 2.791 4.895 1 38.75 148 GLN B CA 1
ATOM 2568 C C . GLN B 1 148 ? -24.547 3.623 3.629 1 38.75 148 GLN B C 1
ATOM 2570 O O . GLN B 1 148 ? -23.719 4.527 3.588 1 38.75 148 GLN B O 1
ATOM 2575 N N . GLN B 1 149 ? -24.828 3.018 2.484 1 34.47 149 GLN B N 1
ATOM 2576 C CA . GLN B 1 149 ? -24.875 3.744 1.22 1 34.47 149 GLN B CA 1
ATOM 2577 C C . GLN B 1 149 ? -25.719 5.008 1.342 1 34.47 149 GLN B C 1
ATOM 2579 O O . GLN B 1 149 ? -26.016 5.668 0.341 1 34.47 149 GLN B O 1
ATOM 2584 N N . GLY B 1 150 ? -26.531 5.152 2.24 1 34.28 150 GLY B N 1
ATOM 2585 C CA . GLY B 1 150 ? -27.516 6.215 2.068 1 34.28 150 GLY B CA 1
ATOM 2586 C C . GLY B 1 150 ? -26.891 7.59 1.928 1 34.28 150 GLY B C 1
ATOM 2587 O O . GLY B 1 150 ? -27.594 8.578 1.694 1 34.28 150 GLY B O 1
ATOM 2588 N N . SER B 1 151 ? -26.047 7.98 2.9 1 33.97 151 SER B N 1
ATOM 2589 C CA . SER B 1 151 ? -25.672 9.375 2.709 1 33.97 151 SER B CA 1
ATOM 2590 C C . SER B 1 151 ? -24.906 9.562 1.401 1 33.97 151 SER B C 1
ATOM 2592 O O . SER B 1 151 ? -24.344 8.609 0.856 1 33.97 151 SER B O 1
ATOM 2594 N N . PRO B 1 152 ? -24.75 10.859 0.768 1 33.5 152 PRO B N 1
ATOM 2595 C CA . PRO B 1 152 ? -24.094 11.141 -0.513 1 33.5 152 PRO B CA 1
ATOM 2596 C C . PRO B 1 152 ? -22.844 10.297 -0.733 1 33.5 152 PRO B C 1
ATOM 2598 O O . PRO B 1 152 ? -22.266 9.773 0.225 1 33.5 152 PRO B O 1
ATOM 2601 N N . HIS B 1 153 ? -22.672 9.734 -2 1 34.47 153 HIS B N 1
ATOM 2602 C CA . HIS B 1 153 ? -21.531 9.055 -2.609 1 34.47 153 HIS B CA 1
ATOM 2603 C C . HIS B 1 153 ? -20.234 9.422 -1.906 1 34.47 153 HIS B C 1
ATOM 2605 O O . HIS B 1 153 ? -19.781 10.562 -1.978 1 34.47 153 HIS B O 1
ATOM 2611 N N . LEU B 1 154 ? -20.016 8.891 -0.825 1 36.91 154 LEU B N 1
ATOM 2612 C CA . LEU B 1 154 ? -18.625 9.086 -0.436 1 36.91 154 LEU B CA 1
ATOM 2613 C C . LEU B 1 154 ? -17.688 8.727 -1.583 1 36.91 154 LEU B C 1
ATOM 2615 O O . LEU B 1 154 ? -17.328 7.562 -1.769 1 36.91 154 LEU B O 1
ATOM 2619 N N . SER B 1 155 ? -18.062 9.047 -2.814 1 32.94 155 SER B N 1
ATOM 2620 C CA . SER B 1 155 ? -16.969 9.086 -3.768 1 32.94 155 SER B CA 1
ATOM 2621 C C . SER B 1 155 ? -15.695 9.625 -3.115 1 32.94 155 SER B C 1
ATOM 2623 O O . SER B 1 155 ? -15.539 10.836 -2.945 1 32.94 155 SER B O 1
ATOM 2625 N N . LEU B 1 156 ? -15.273 8.867 -2.105 1 37 156 LEU B N 1
ATOM 2626 C CA . LEU B 1 156 ? -13.953 9.375 -1.726 1 37 156 LEU B CA 1
ATOM 2627 C C . LEU B 1 156 ? -13.062 9.539 -2.949 1 37 156 LEU B C 1
ATOM 2629 O O . LEU B 1 156 ? -12.75 8.562 -3.633 1 37 156 LEU B O 1
ATOM 2633 N N . PRO B 1 157 ? -13.289 10.461 -3.734 1 31.97 157 PRO B N 1
ATOM 2634 C CA . PRO B 1 157 ? -12.32 10.602 -4.824 1 31.97 157 PRO B CA 1
ATOM 2635 C C . PRO B 1 157 ? -10.906 10.211 -4.41 1 31.97 157 PRO B C 1
ATOM 2637 O O . PRO B 1 157 ? -10.555 10.305 -3.229 1 31.97 157 PRO B O 1
ATOM 2640 N N . ALA B 1 158 ? -10.344 9.219 -5.27 1 35.94 158 ALA B N 1
ATOM 2641 C CA . ALA B 1 158 ? -8.922 8.969 -5.09 1 35.94 158 ALA B CA 1
ATOM 2642 C C . ALA B 1 158 ? -8.203 10.219 -4.582 1 35.94 158 ALA B C 1
ATOM 2644 O O . ALA B 1 158 ? -7.203 10.117 -3.863 1 35.94 158 ALA B O 1
ATOM 2645 N N . SER B 1 159 ? -8.805 11.273 -5.059 1 32.5 159 SER B N 1
ATOM 2646 C CA . SER B 1 159 ? -8.25 12.555 -4.633 1 32.5 159 SER B CA 1
ATOM 2647 C C . SER B 1 159 ? -8.516 12.805 -3.152 1 32.5 159 SER B C 1
ATOM 2649 O O . SER B 1 159 ? -7.715 13.453 -2.475 1 32.5 159 SER B O 1
ATOM 2651 N N . ALA B 1 160 ? -9.734 12.406 -2.689 1 37.44 160 ALA B N 1
ATOM 2652 C CA . ALA B 1 160 ? -10.031 12.68 -1.286 1 37.44 160 ALA B CA 1
ATOM 2653 C C . ALA B 1 160 ? -9.195 11.789 -0.368 1 37.44 160 ALA B C 1
ATOM 2655 O O . ALA B 1 160 ? -8.844 12.188 0.741 1 37.44 160 ALA B O 1
ATOM 2656 N N . PHE B 1 161 ? -8.898 10.531 -0.933 1 38.81 161 PHE B N 1
ATOM 2657 C CA . PHE B 1 161 ? -7.973 9.742 -0.131 1 38.81 161 PHE B CA 1
ATOM 2658 C C . PHE B 1 161 ? -6.617 10.43 -0.033 1 38.81 161 PHE B C 1
ATOM 2660 O O . PHE B 1 161 ? -5.984 10.414 1.023 1 38.81 161 PHE B O 1
ATOM 2667 N N . VAL B 1 162 ? -6.227 10.938 -1.262 1 39 162 VAL B N 1
ATOM 2668 C CA . VAL B 1 162 ? -4.953 11.656 -1.26 1 39 162 VAL B CA 1
ATOM 2669 C C . VAL B 1 162 ? -5.105 12.977 -0.516 1 39 162 VAL B C 1
ATOM 2671 O O . VAL B 1 162 ? -4.184 13.422 0.172 1 39 162 VAL B O 1
ATOM 2674 N N . SER B 1 163 ? -6.316 13.617 -0.822 1 36.47 163 SER B N 1
ATOM 2675 C CA . SER B 1 163 ? -6.559 14.875 -0.121 1 36.47 163 SER B CA 1
ATOM 2676 C C . SER B 1 163 ? -6.629 14.656 1.388 1 36.47 163 SER B C 1
ATOM 2678 O O . SER B 1 163 ? -6.16 15.5 2.16 1 36.47 163 SER B O 1
ATOM 2680 N N . MET B 1 164 ? -7.25 13.625 1.821 1 34.34 164 MET B N 1
ATOM 2681 C CA . MET B 1 164 ? -7.102 13.391 3.254 1 34.34 164 MET B CA 1
ATOM 2682 C C . MET B 1 164 ? -5.633 13.234 3.633 1 34.34 164 MET B C 1
ATOM 2684 O O . MET B 1 164 ? -5.215 13.672 4.707 1 34.34 164 MET B O 1
ATOM 2688 N N . MET B 1 165 ? -4.898 12.703 2.652 1 36.69 165 MET B N 1
ATOM 2689 C CA . MET B 1 165 ? -3.479 12.578 2.979 1 36.69 165 MET B CA 1
ATOM 2690 C C . MET B 1 165 ? -2.709 13.812 2.516 1 36.69 165 MET B C 1
ATOM 2692 O O . MET B 1 165 ? -1.758 14.242 3.174 1 36.69 165 MET B O 1
ATOM 2696 N N . ASP B 1 166 ? -2.84 14.211 1.27 1 35.06 166 ASP B N 1
ATOM 2697 C CA . ASP B 1 166 ? -1.934 15.188 0.669 1 35.06 166 ASP B CA 1
ATOM 2698 C C . ASP B 1 166 ? -2.473 16.609 0.826 1 35.06 166 ASP B C 1
ATOM 2700 O O . ASP B 1 166 ? -2.604 17.344 -0.158 1 35.06 166 ASP B O 1
ATOM 2704 N N . ALA B 1 167 ? -3.08 17.141 1.749 1 32.97 167 ALA B N 1
ATOM 2705 C CA . ALA B 1 167 ? -3.506 18.516 1.571 1 32.97 167 ALA B CA 1
ATOM 2706 C C . ALA B 1 167 ? -2.354 19.391 1.079 1 32.97 167 ALA B C 1
ATOM 2708 O O . ALA B 1 167 ? -2.557 20.547 0.696 1 32.97 167 ALA B O 1
ATOM 2709 N N . ASN B 1 168 ? -1.008 19.203 1.376 1 30.61 168 ASN B N 1
ATOM 2710 C CA . ASN B 1 168 ? -0.172 20.406 1.39 1 30.61 168 ASN B CA 1
ATOM 2711 C C . ASN B 1 168 ? 0.437 20.672 0.017 1 30.61 168 ASN B C 1
ATOM 2713 O O . ASN B 1 168 ? 1.563 20.266 -0.261 1 30.61 168 ASN B O 1
ATOM 2717 N N . SER B 1 169 ? -0.214 20.656 -1.129 1 28.88 169 SER B N 1
ATOM 2718 C CA . SER B 1 169 ? 0.52 21.156 -2.281 1 28.88 169 SER B CA 1
ATOM 2719 C C . SER B 1 169 ? 0.747 22.672 -2.168 1 28.88 169 SER B C 1
ATOM 2721 O O . SER B 1 169 ? -0.178 23.453 -2.369 1 28.88 169 SER B O 1
ATOM 2723 N N . TRP B 1 170 ? 1.546 23.312 -1.265 1 27.78 170 TRP B N 1
ATOM 2724 C CA . TRP B 1 170 ? 1.872 24.734 -1.361 1 27.78 170 TRP B CA 1
ATOM 2725 C C . TRP B 1 170 ? 2.748 25.016 -2.58 1 27.78 170 TRP B C 1
ATOM 2727 O O . TRP B 1 170 ? 3.914 24.609 -2.617 1 27.78 170 TRP B O 1
ATOM 2737 N N . ASN B 1 171 ? 2.271 24.922 -3.906 1 29.14 171 ASN B N 1
ATOM 2738 C CA . ASN B 1 171 ? 2.949 25.547 -5.043 1 29.14 171 ASN B CA 1
ATOM 2739 C C . ASN B 1 171 ? 3.102 27.047 -4.848 1 29.14 171 ASN B C 1
ATOM 2741 O O . ASN B 1 171 ? 2.137 27.797 -5.004 1 29.14 171 ASN B O 1
ATOM 2745 N N . SER B 1 172 ? 3.715 27.75 -3.861 1 26.83 172 SER B N 1
ATOM 2746 C CA . SER B 1 172 ? 4.02 29.188 -3.918 1 26.83 172 SER B CA 1
ATOM 2747 C C . SER B 1 172 ? 5.027 29.484 -5.023 1 26.83 172 SER B C 1
ATOM 2749 O O . SER B 1 172 ? 6.207 29.156 -4.898 1 26.83 172 SER B O 1
ATOM 2751 N N . THR B 1 173 ? 4.754 29.391 -6.391 1 30.16 173 THR B N 1
ATOM 2752 C CA . THR B 1 173 ? 5.539 30.078 -7.418 1 30.16 173 THR B CA 1
ATOM 2753 C C . THR B 1 173 ? 5.547 31.578 -7.188 1 30.16 173 THR B C 1
ATOM 2755 O O . THR B 1 173 ? 4.516 32.25 -7.328 1 30.16 173 THR B O 1
ATOM 2758 N N . SER B 1 174 ? 6.219 32.312 -6.254 1 24.69 174 SER B N 1
ATOM 2759 C CA . SER B 1 174 ? 6.578 33.719 -6.395 1 24.69 174 SER B CA 1
ATOM 2760 C C . SER B 1 174 ? 7.508 33.938 -7.582 1 24.69 174 SER B C 1
ATOM 2762 O O . SER B 1 174 ? 8.672 33.531 -7.551 1 24.69 174 SER B O 1
ATOM 2764 N N . LYS B 1 175 ? 7.121 33.906 -8.945 1 33.59 175 LYS B N 1
ATOM 2765 C CA . LYS B 1 175 ? 7.781 34.625 -10.031 1 33.59 175 LYS B CA 1
ATOM 2766 C C . LYS B 1 175 ? 7.902 36.125 -9.703 1 33.59 175 LYS B C 1
ATOM 2768 O O . LYS B 1 175 ? 6.902 36.844 -9.656 1 33.59 175 LYS B O 1
ATOM 2773 N N . VAL B 1 176 ? 8.852 36.594 -8.797 1 26.52 176 VAL B N 1
ATOM 2774 C CA . VAL B 1 176 ? 9.383 37.969 -8.742 1 26.52 176 VAL B CA 1
ATOM 2775 C C . VAL B 1 176 ? 9.906 38.375 -10.117 1 26.52 176 VAL B C 1
ATOM 2777 O O . VAL B 1 176 ? 10.852 37.781 -10.625 1 26.52 176 VAL B O 1
ATOM 2780 N N . GLU B 1 177 ? 9.023 38.719 -11.055 1 27.64 177 GLU B N 1
ATOM 2781 C CA . GLU B 1 177 ? 9.398 39.5 -12.234 1 27.64 177 GLU B CA 1
ATOM 2782 C C . GLU B 1 177 ? 10.172 40.781 -11.844 1 27.64 177 GLU B C 1
ATOM 2784 O O . GLU B 1 177 ? 9.703 41.562 -11.016 1 27.64 177 GLU B O 1
ATOM 2789 N N . SER B 1 178 ? 11.5 40.719 -11.844 1 24.23 178 SER B N 1
ATOM 2790 C CA . SER B 1 178 ? 12.383 41.875 -12.047 1 24.23 178 SER B CA 1
ATOM 2791 C C . SER B 1 178 ? 11.977 42.656 -13.281 1 24.23 178 SER B C 1
ATOM 2793 O O . SER B 1 178 ? 11.914 42.125 -14.391 1 24.23 178 SER B O 1
ATOM 2795 N N . GLY B 1 179 ? 10.984 43.625 -13.242 1 22.41 179 GLY B N 1
ATOM 2796 C CA . GLY B 1 179 ? 11.156 44.875 -13.992 1 22.41 179 GLY B CA 1
ATOM 2797 C C . GLY B 1 179 ? 12.414 45.625 -13.617 1 22.41 179 GLY B C 1
ATOM 2798 O O . GLY B 1 179 ? 12.914 45.5 -12.492 1 22.41 179 GLY B O 1
#

Secondary structure (DSSP, 8-state):
--HHHHHHHHHHHHHHHHHHHHHHHHHHHHHHHHHHHHHHHHHHHHHHHHHHHHHHHSB-SS---TT-EEEEEEETTS-EEEESS-HHHHGGG--SEEEEEEEEEPTTS-EEEGGGHHHHHHHHHHHHHHHHHHHHHHHSS-------S-SS-----HHHHHHHH------SS------/--HHHHHHHHHHHHHHHHHHHHHHHHHHHHHHHHHHHHHHHHHHHHHHHHHHHHHHHSB-SS---TT-EEEEEEETTS-EEEESS-HHHHGGG--SEEEEEEEEEPTTS-EEEGGGHHHHHHHHHHHHHHHHHHHHHHHSS-------TTSS-----HHHHHHHH--------------

Radius of gyration: 31.13 Å; Cα contacts (8 Å, |Δi|>4): 330; chains: 2; bounding box: 52×103×71 Å

Nearest PDB structures (foldseek):
  1yu3-assembly1_A  TM=7.611E-01  e=3.825E-02  Bordetella phage BIP-1
  1yu2-assembly1_A  TM=7.607E-01  e=4.081E-02  Bordetella phage BMP-1
  2iou-assembly1_D  TM=7.622E-01  e=5.284E-02  Rauchvirus BPP1
  1yu4-assembly1_C  TM=7.608E-01  e=5.284E-02  Bordetella phage BMP-1
  1yu1-assembly1_A-3  TM=6.807E-01  e=3.586E-02  Rauchvirus BPP1

Sequence (358 aa):
MPREDVVALAQQLHEANNFVQANACNKLKPIVDQMKFLRQQAISVLESAQRDQKLHEVQCSFRKAPGQIYHLYEKSTGKQYFSMLSPQEWGSQAPDQKHIGSFRLEADQSWTPEYEITRRDQDILTLRNLMAAGQAATSTGAGSLCLQQGSPHLSLPASAFVSMMDANSWNSTSKVESGMPREDVVALAQQLHEANNFVQANACNKLKPIVDQMKFLRQQAISVLESAQRDQKLHEVQCSFRKAPGQIYHLYEKSTGKQYFSMLSPQEWGSQAPDQKHIGSFRLEADQSWTPEYEITRRDQDILTLRNLMAAGQAATSTGAGSLCLQQGSPHLSLPASAFVSMMDANSWNSTSKVESG

Solvent-accessible surface area (backbone atoms only — not comparable to full-atom values): 20399 Å² total; per-residue (Å²): 127,62,70,69,52,54,55,53,47,52,50,50,46,53,51,37,50,51,35,33,50,50,50,40,50,65,61,38,48,62,46,52,53,49,45,52,50,45,50,52,46,47,51,39,43,52,51,51,37,51,51,35,49,53,60,64,65,41,48,60,93,64,81,84,54,63,75,39,61,36,26,34,32,30,36,84,86,66,52,52,35,56,36,80,60,46,77,79,71,38,54,91,73,48,65,76,56,44,80,76,48,44,30,30,30,35,88,65,50,43,66,38,48,56,93,44,44,65,58,51,52,52,50,50,52,54,49,52,52,51,51,52,52,47,54,48,22,64,67,64,65,52,72,52,70,65,77,71,64,74,62,79,80,73,65,61,39,76,56,45,58,38,42,73,48,50,69,75,77,72,81,73,72,85,76,75,75,81,123,126,60,69,68,53,53,54,51,49,51,50,50,45,52,51,37,50,52,34,34,51,49,52,37,50,64,61,38,49,62,48,52,53,50,45,52,51,44,50,52,48,46,49,38,44,52,51,51,36,52,50,37,51,52,59,62,67,41,48,61,93,67,85,84,56,60,76,40,62,36,24,36,32,29,37,84,86,66,52,52,35,55,35,79,59,44,77,78,72,39,54,94,72,47,66,75,57,44,80,76,49,44,30,28,30,35,89,66,49,42,67,37,47,58,94,46,43,65,58,52,52,51,51,49,51,54,49,52,52,51,52,50,51,47,53,48,22,62,68,64,65,51,72,54,69,64,76,70,61,76,59,78,79,74,66,61,40,76,57,43,59,38,40,72,56,50,66,79,76,79,79,77,80,80,80,78,76,81,126